Protein AF-A0A2S9XTV8-F1 (afdb_monomer)

Nearest PDB structures (foldseek):
  3m8f-assembly1_A  TM=6.087E-01  e=1.945E-02  Bacillus thuringiensis serovar israelensis
  1ub9-assembly1_A-2  TM=5.535E-01  e=1.945E-02  Pyrococcus horikoshii OT3
  4nb5-assembly1_C  TM=5.766E-01  e=9.157E-02  Mycobacterium tuberculosis H37Rv
  2f2e-assembly1_A  TM=4.489E-01  e=3.016E-01  Pseudomonas aeruginosa

pLDDT: mean 75.36, std 17.74, range [34.66, 94.38]

Radius of gyration: 29.06 Å; Cα contacts (8 Å, |Δi|>4): 163; chains: 1; bounding box: 76×64×67 Å

Structure (mmCIF, N/CA/C/O backbone):
data_AF-A0A2S9XTV8-F1
#
_entry.id   AF-A0A2S9XTV8-F1
#
loop_
_atom_site.group_PDB
_atom_site.id
_atom_site.type_symbol
_atom_site.label_atom_id
_atom_site.label_alt_id
_atom_site.label_comp_id
_atom_site.label_asym_id
_atom_site.label_entity_id
_atom_site.label_seq_id
_atom_site.pdbx_PDB_ins_code
_atom_site.Cartn_x
_atom_site.Cartn_y
_atom_site.Cartn_z
_atom_site.occupancy
_atom_site.B_iso_or_equiv
_atom_site.auth_seq_id
_atom_site.auth_comp_id
_atom_site.auth_asym_id
_atom_site.auth_atom_id
_atom_site.pdbx_PDB_model_num
ATOM 1 N N . MET A 1 1 ? -9.944 -12.089 16.846 1.00 55.59 1 MET A N 1
ATOM 2 C CA . MET A 1 1 ? -8.711 -11.488 17.398 1.00 55.59 1 MET A CA 1
ATOM 3 C C . MET A 1 1 ? -9.070 -10.091 17.877 1.00 55.59 1 MET A C 1
ATOM 5 O O . MET A 1 1 ? -9.761 -9.412 17.124 1.00 55.59 1 MET A O 1
ATOM 9 N N . PRO A 1 2 ? -8.714 -9.683 19.104 1.00 76.94 2 PRO A N 1
ATOM 10 C CA . PRO A 1 2 ? -8.901 -8.300 19.537 1.00 76.94 2 PRO A CA 1
ATOM 11 C C . PRO A 1 2 ? -8.006 -7.363 18.712 1.00 76.94 2 PRO A C 1
ATOM 13 O O . PRO A 1 2 ? -6.874 -7.719 18.388 1.00 76.94 2 PRO A O 1
ATOM 16 N N . ILE A 1 3 ? -8.524 -6.185 18.359 1.00 85.19 3 ILE A N 1
ATOM 17 C CA . ILE A 1 3 ? -7.775 -5.153 17.629 1.00 85.19 3 ILE A CA 1
ATOM 18 C C . ILE A 1 3 ? -6.737 -4.540 18.579 1.00 85.19 3 ILE A C 1
ATOM 20 O O . ILE A 1 3 ? -7.086 -4.099 19.675 1.00 85.19 3 ILE A O 1
ATOM 24 N N . ASN A 1 4 ? -5.468 -4.500 18.168 1.00 86.81 4 ASN A N 1
ATOM 25 C CA . ASN A 1 4 ? -4.376 -3.926 18.951 1.00 86.81 4 ASN A CA 1
ATOM 26 C C . ASN A 1 4 ? -4.198 -2.431 18.634 1.00 86.81 4 ASN A C 1
ATOM 28 O O . ASN A 1 4 ? -3.439 -2.043 17.744 1.00 86.81 4 ASN A O 1
ATOM 32 N N . TYR A 1 5 ? -4.912 -1.589 19.382 1.00 84.06 5 TYR A N 1
ATOM 33 C CA . TYR A 1 5 ? -4.929 -0.137 19.177 1.00 84.06 5 TYR A CA 1
ATOM 34 C C . TYR A 1 5 ? -3.588 0.554 19.465 1.00 84.06 5 TYR A C 1
ATOM 36 O O . TYR A 1 5 ? -3.262 1.526 18.786 1.00 84.06 5 TYR A O 1
ATOM 44 N N . ASP A 1 6 ? -2.776 0.043 20.397 1.00 84.88 6 ASP A N 1
ATOM 45 C CA . ASP A 1 6 ? -1.455 0.618 20.707 1.00 84.88 6 ASP A CA 1
ATOM 46 C C . ASP A 1 6 ? -0.509 0.520 19.500 1.00 84.88 6 ASP A C 1
ATOM 48 O O . ASP A 1 6 ? 0.166 1.484 19.126 1.00 84.88 6 ASP A O 1
ATOM 52 N N . MET A 1 7 ? -0.527 -0.631 18.821 1.00 85.31 7 MET A N 1
ATOM 53 C CA . MET A 1 7 ? 0.263 -0.829 17.611 1.00 85.31 7 MET A CA 1
ATOM 54 C C . MET A 1 7 ? -0.217 0.072 16.469 1.00 85.31 7 MET A C 1
ATOM 56 O O . MET A 1 7 ? 0.606 0.675 15.783 1.00 85.31 7 MET A O 1
ATOM 60 N N . LEU A 1 8 ? -1.532 0.239 16.299 1.00 85.12 8 LEU A N 1
ATOM 61 C CA . LEU A 1 8 ? -2.087 1.148 15.290 1.00 85.12 8 LEU A CA 1
ATOM 62 C C . LEU A 1 8 ? -1.711 2.604 15.542 1.00 85.12 8 LEU A C 1
ATOM 64 O O . LEU A 1 8 ? -1.335 3.307 14.605 1.00 85.12 8 LEU A O 1
ATOM 68 N N . HIS A 1 9 ? -1.764 3.046 16.797 1.00 85.00 9 HIS A N 1
ATOM 69 C CA . HIS A 1 9 ? -1.382 4.402 17.166 1.00 85.00 9 HIS A CA 1
ATOM 70 C C . HIS A 1 9 ? 0.112 4.655 16.909 1.00 85.00 9 HIS A C 1
ATOM 72 O O . HIS A 1 9 ? 0.494 5.695 16.361 1.00 85.00 9 HIS A O 1
ATOM 78 N N . LYS A 1 10 ? 0.972 3.671 17.209 1.00 87.44 10 LYS A N 1
ATOM 79 C CA . LYS A 1 10 ? 2.394 3.710 16.831 1.00 87.44 10 LYS A CA 1
ATOM 80 C C . LYS A 1 10 ? 2.564 3.828 15.320 1.00 87.44 10 LYS A C 1
ATOM 82 O O . LYS A 1 10 ? 3.280 4.718 14.872 1.00 87.44 10 LYS A O 1
ATOM 87 N N . LEU A 1 11 ? 1.886 2.995 14.530 1.00 86.06 11 LEU A N 1
ATOM 88 C CA . LEU A 1 11 ? 1.959 3.039 13.064 1.00 86.06 11 LEU A CA 1
ATOM 89 C C . LEU A 1 11 ? 1.509 4.389 12.500 1.00 86.06 11 LEU A C 1
ATOM 91 O O . LEU A 1 11 ? 2.192 4.943 11.640 1.00 86.06 11 LEU A O 1
ATOM 95 N N . TYR A 1 12 ? 0.411 4.936 13.021 1.00 87.12 12 TYR A N 1
ATOM 96 C CA . TYR A 1 12 ? -0.089 6.264 12.671 1.00 87.12 12 TYR A CA 1
ATOM 97 C C . TYR A 1 12 ? 0.930 7.368 12.984 1.00 87.12 12 TYR A C 1
ATOM 99 O O . TYR A 1 12 ? 1.160 8.252 12.164 1.00 87.12 12 TYR A O 1
ATOM 107 N N . THR A 1 13 ? 1.595 7.295 14.137 1.00 86.25 13 THR A N 1
ATOM 108 C CA . THR A 1 13 ? 2.581 8.304 14.554 1.00 86.25 13 THR A CA 1
ATOM 109 C C . THR A 1 13 ? 3.888 8.198 13.761 1.00 86.25 13 THR A C 1
ATOM 111 O O . THR A 1 13 ? 4.466 9.211 13.373 1.00 86.25 13 THR A O 1
ATOM 114 N N . LEU A 1 14 ? 4.357 6.973 13.504 1.00 87.12 14 LEU A N 1
ATOM 115 C CA . LEU A 1 14 ? 5.642 6.696 12.854 1.00 87.12 14 LEU A CA 1
ATOM 116 C C . LEU A 1 14 ? 5.601 6.842 11.330 1.00 87.12 14 LEU A C 1
ATOM 118 O O . LEU A 1 14 ? 6.633 7.147 10.729 1.00 87.12 14 LEU A O 1
ATOM 122 N N . ARG A 1 15 ? 4.457 6.583 10.682 1.00 88.56 15 ARG A N 1
ATOM 123 C CA . ARG A 1 15 ? 4.367 6.541 9.216 1.00 88.56 15 ARG A CA 1
ATOM 124 C C . ARG A 1 15 ? 3.422 7.601 8.658 1.00 88.56 15 ARG A C 1
ATOM 126 O O . ARG A 1 15 ? 2.221 7.523 8.907 1.00 88.56 15 ARG A O 1
ATOM 133 N N . PRO A 1 16 ? 3.903 8.504 7.783 1.00 84.81 16 PRO A N 1
ATOM 134 C CA . PRO A 1 16 ? 3.038 9.502 7.153 1.00 84.81 16 PRO A CA 1
ATOM 135 C C . PRO A 1 16 ? 1.944 8.853 6.291 1.00 84.81 16 PRO A C 1
ATOM 137 O O . PRO A 1 16 ? 0.791 9.265 6.351 1.00 84.81 16 PRO A O 1
ATOM 140 N N . THR A 1 17 ? 2.259 7.748 5.605 1.00 86.69 17 THR A N 1
ATOM 141 C CA . THR A 1 17 ? 1.293 6.973 4.807 1.00 86.69 17 THR A CA 1
ATOM 142 C C . THR A 1 17 ? 0.103 6.468 5.622 1.00 86.69 17 THR A C 1
ATOM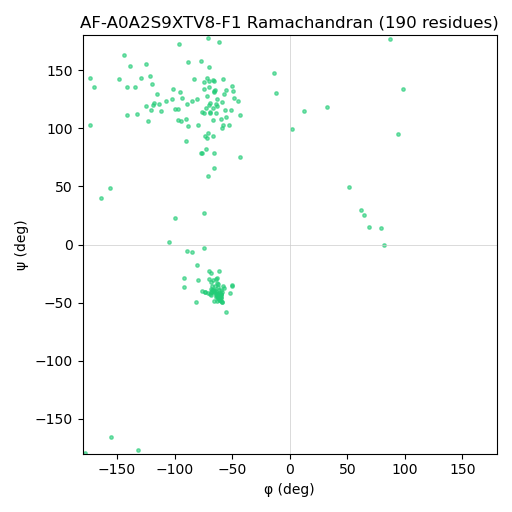 144 O O . THR A 1 17 ? -1.013 6.408 5.117 1.00 86.69 17 THR A O 1
ATOM 147 N N . ALA A 1 18 ? 0.325 6.097 6.887 1.00 86.50 18 ALA A N 1
ATOM 148 C CA . ALA A 1 18 ? -0.758 5.655 7.756 1.00 86.50 18 ALA A CA 1
ATOM 149 C C . ALA A 1 18 ? -1.702 6.821 8.075 1.00 86.50 18 ALA A C 1
ATOM 151 O O . ALA A 1 18 ? -2.916 6.643 8.063 1.00 86.50 18 ALA A O 1
ATOM 152 N N . ARG A 1 19 ? -1.163 8.028 8.296 1.00 87.62 19 ARG A N 1
ATOM 153 C CA . ARG A 1 19 ? -1.971 9.222 8.581 1.00 87.62 19 ARG A CA 1
ATOM 154 C C . ARG A 1 19 ? -2.864 9.593 7.408 1.00 87.62 19 ARG A C 1
ATOM 156 O O . ARG A 1 19 ? -4.050 9.834 7.607 1.00 87.62 19 ARG A O 1
ATOM 163 N N . GLU A 1 20 ? -2.305 9.570 6.204 1.00 87.94 20 GLU A N 1
ATOM 164 C CA . GLU A 1 20 ? -3.044 9.842 4.969 1.00 87.94 20 GLU A CA 1
ATOM 165 C C . GLU A 1 20 ? -4.142 8.798 4.727 1.00 87.94 20 GLU A C 1
ATOM 167 O O . GLU A 1 20 ? -5.283 9.171 4.461 1.00 87.94 20 GLU A O 1
ATOM 172 N N . LEU A 1 21 ? -3.845 7.503 4.924 1.00 86.38 21 LEU A N 1
ATOM 173 C CA . LEU A 1 21 ? -4.848 6.434 4.860 1.00 86.38 21 LEU A CA 1
ATOM 174 C C . LEU A 1 21 ? -6.011 6.714 5.820 1.00 86.38 21 LEU A C 1
ATOM 176 O O . LEU A 1 21 ? -7.163 6.750 5.398 1.00 86.38 21 LEU A O 1
ATOM 180 N N . PHE A 1 22 ? -5.729 6.872 7.116 1.00 87.31 22 PHE A N 1
ATOM 181 C CA . PHE A 1 22 ? -6.786 7.033 8.114 1.00 87.31 22 PHE A CA 1
ATOM 182 C C . PHE A 1 22 ? -7.569 8.336 7.910 1.00 87.31 22 PHE A C 1
ATOM 184 O O . PHE A 1 22 ? -8.790 8.332 8.057 1.00 87.31 22 PHE A O 1
ATOM 191 N N . GLY A 1 23 ? -6.905 9.418 7.490 1.00 85.56 23 GLY A N 1
ATOM 192 C CA . GLY A 1 23 ? -7.566 10.663 7.097 1.00 85.56 23 GLY A CA 1
ATOM 193 C C . GLY A 1 23 ? -8.517 10.466 5.914 1.00 85.56 23 GLY A C 1
ATOM 194 O O . GLY A 1 23 ? -9.687 10.842 5.993 1.00 85.56 23 GLY A O 1
ATOM 195 N N . SER A 1 24 ? -8.056 9.785 4.862 1.00 84.12 24 SER A N 1
ATOM 196 C CA . SER A 1 24 ? -8.873 9.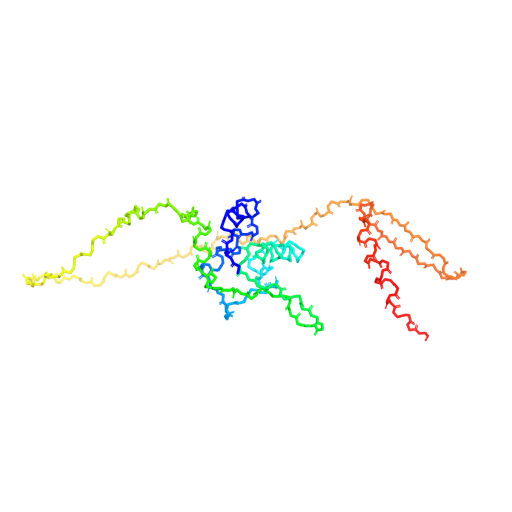444 3.692 1.00 84.12 24 SER A CA 1
ATOM 197 C C . SER A 1 24 ? -10.081 8.576 4.068 1.00 84.12 24 SER A C 1
ATOM 199 O O . SER A 1 24 ? -11.201 8.855 3.646 1.00 84.12 24 SER A O 1
ATOM 201 N N . ILE A 1 25 ? -9.902 7.585 4.945 1.00 87.19 25 ILE A N 1
ATOM 202 C CA . ILE A 1 25 ? -10.992 6.728 5.438 1.00 87.19 25 ILE A CA 1
ATOM 203 C C . ILE A 1 25 ? -12.061 7.539 6.186 1.00 87.19 25 ILE A C 1
ATOM 205 O O . ILE A 1 25 ? -13.256 7.270 6.042 1.00 87.19 25 ILE A O 1
ATOM 209 N N . ILE A 1 26 ? -11.656 8.529 6.983 1.00 85.50 26 ILE A N 1
ATOM 210 C CA . ILE A 1 26 ? -12.592 9.387 7.720 1.00 85.50 26 ILE A CA 1
ATOM 211 C C . ILE A 1 26 ? -13.357 10.302 6.758 1.00 85.50 26 ILE A C 1
ATOM 213 O O . ILE A 1 26 ? -14.569 10.458 6.907 1.00 85.50 26 ILE A O 1
ATOM 217 N N . GLN A 1 27 ? -12.663 10.875 5.773 1.00 80.56 27 GLN A N 1
ATOM 218 C CA . GLN A 1 27 ? -13.211 11.890 4.875 1.00 80.56 27 GLN A CA 1
ATOM 219 C C . GLN A 1 27 ? -14.043 11.293 3.730 1.00 80.56 27 GLN A C 1
ATOM 221 O O . GLN A 1 27 ? -15.176 11.709 3.505 1.00 80.56 27 GLN A O 1
ATOM 226 N N . VAL A 1 28 ? -13.501 10.297 3.028 1.00 81.50 28 VAL A N 1
ATOM 227 C CA . VAL A 1 28 ? -14.115 9.656 1.854 1.00 81.50 28 VAL A CA 1
ATOM 228 C C . VAL A 1 28 ? -14.937 8.437 2.274 1.00 81.50 28 VAL A C 1
ATOM 230 O O . VAL A 1 28 ? -16.042 8.216 1.786 1.00 81.50 28 VAL A O 1
ATOM 233 N N . GLY A 1 29 ? -14.475 7.689 3.277 1.00 73.06 29 GLY A N 1
ATOM 234 C CA . GLY A 1 29 ? -15.026 6.372 3.598 1.00 73.06 29 GLY A CA 1
ATOM 235 C C . GLY A 1 29 ? -14.361 5.258 2.799 1.00 73.06 29 GLY A C 1
ATOM 236 O O . GLY A 1 29 ? -13.476 5.488 1.981 1.00 73.06 29 GLY A O 1
ATOM 237 N N . VAL A 1 30 ? -14.770 4.024 3.080 1.00 78.69 30 VAL A N 1
ATOM 238 C CA . VAL A 1 30 ? -14.251 2.837 2.399 1.00 78.69 30 VAL A CA 1
ATOM 239 C C . VAL A 1 30 ? -15.410 2.123 1.737 1.00 78.69 30 VAL A C 1
ATOM 241 O O . VAL A 1 30 ? -16.294 1.605 2.422 1.00 78.69 30 VAL A O 1
ATOM 244 N N . ASP A 1 31 ? -15.387 2.060 0.411 1.00 68.38 31 ASP A N 1
ATOM 245 C CA . ASP A 1 31 ? -16.397 1.325 -0.334 1.00 68.38 31 ASP A CA 1
ATOM 246 C C . ASP A 1 31 ? -16.327 -0.162 0.016 1.00 68.38 31 ASP A C 1
ATOM 248 O O . ASP A 1 31 ? -15.322 -0.840 -0.212 1.00 68.38 31 ASP A O 1
ATOM 252 N N . GLN A 1 32 ? -17.429 -0.681 0.563 1.00 75.31 32 GLN A N 1
ATOM 253 C CA . GLN A 1 32 ? -17.620 -2.104 0.869 1.00 75.31 32 GLN A CA 1
ATOM 254 C C . GLN A 1 32 ? -16.672 -2.670 1.940 1.00 75.31 32 GLN A C 1
ATOM 256 O O . GLN A 1 32 ? -16.388 -3.869 1.929 1.00 75.31 32 GLN A O 1
ATOM 261 N N . GLY A 1 33 ? -16.150 -1.832 2.845 1.00 82.81 33 GLY A N 1
ATOM 262 C CA . GLY A 1 33 ? -15.317 -2.307 3.958 1.00 82.81 33 GLY A CA 1
ATOM 263 C C . GLY A 1 33 ? -14.032 -3.005 3.498 1.00 82.81 33 GLY A C 1
ATOM 264 O O . GLY A 1 33 ? -13.536 -3.917 4.161 1.00 82.81 33 GLY A O 1
ATOM 265 N N . ARG A 1 34 ? -13.490 -2.606 2.340 1.00 88.94 34 ARG A N 1
ATOM 266 C CA . ARG A 1 34 ? -12.231 -3.124 1.798 1.00 88.94 34 ARG A CA 1
ATOM 267 C C . ARG A 1 34 ? -11.341 -1.997 1.298 1.00 88.94 34 ARG A C 1
ATOM 269 O O . ARG A 1 34 ? -11.796 -1.130 0.564 1.00 88.94 34 ARG A O 1
ATOM 276 N N . THR A 1 35 ? -10.058 -2.054 1.625 1.00 89.44 35 THR A N 1
ATOM 277 C CA . THR A 1 35 ? -9.072 -1.092 1.119 1.00 89.44 35 THR A CA 1
ATOM 278 C C . THR A 1 35 ? -8.097 -1.807 0.205 1.00 89.44 35 THR A C 1
ATOM 280 O O . THR A 1 35 ? -7.439 -2.767 0.610 1.00 89.44 35 THR A O 1
ATOM 283 N N . THR A 1 36 ? -8.014 -1.367 -1.045 1.00 90.38 36 THR A N 1
ATOM 284 C CA . THR A 1 36 ? -7.059 -1.920 -2.012 1.00 90.38 36 THR A CA 1
ATOM 285 C C . THR A 1 36 ? -5.718 -1.197 -1.949 1.00 90.38 36 THR A C 1
ATOM 287 O O . THR A 1 36 ? -5.626 -0.049 -1.518 1.00 90.38 36 THR A O 1
ATOM 290 N N . VAL A 1 37 ? -4.662 -1.876 -2.399 1.00 89.12 37 VAL A N 1
ATOM 291 C CA . VAL A 1 37 ? -3.333 -1.263 -2.534 1.00 89.12 37 VAL A CA 1
ATOM 292 C C . VAL A 1 37 ? -3.371 -0.073 -3.492 1.00 89.12 37 VAL A C 1
ATOM 294 O O . VAL A 1 37 ? -2.727 0.929 -3.217 1.00 89.12 37 VAL A O 1
ATOM 297 N N . ASP A 1 38 ? -4.124 -0.172 -4.586 1.00 87.19 38 ASP A N 1
ATOM 298 C CA . ASP A 1 38 ? -4.167 0.882 -5.599 1.00 87.19 38 ASP A CA 1
ATOM 299 C C . ASP A 1 38 ? -4.916 2.122 -5.073 1.00 87.19 38 ASP A C 1
ATOM 301 O O . ASP A 1 38 ? -4.381 3.219 -5.174 1.00 87.19 38 ASP A O 1
ATOM 305 N N . GLN A 1 39 ? -6.036 1.952 -4.353 1.00 85.94 39 GLN A N 1
ATOM 306 C CA . GLN A 1 39 ? -6.704 3.059 -3.641 1.00 85.94 39 GLN A CA 1
ATOM 307 C C . GLN A 1 39 ? -5.775 3.766 -2.650 1.00 85.94 39 GLN A C 1
ATOM 309 O O . GLN A 1 39 ? -5.837 4.979 -2.500 1.00 85.94 39 GLN A O 1
ATOM 314 N N . LEU A 1 40 ? -4.909 3.018 -1.961 1.00 85.88 40 LEU A N 1
ATOM 315 C CA . LEU A 1 40 ? -3.944 3.610 -1.042 1.00 85.88 40 LEU A CA 1
ATOM 316 C C . LEU A 1 40 ? -2.871 4.415 -1.788 1.00 85.88 40 LEU A C 1
ATOM 318 O O . LEU A 1 40 ? -2.483 5.473 -1.313 1.00 85.88 40 LEU A O 1
ATOM 322 N N . ILE A 1 41 ? -2.405 3.946 -2.946 1.00 88.62 41 ILE A N 1
ATOM 323 C CA . ILE A 1 41 ? -1.442 4.678 -3.790 1.00 88.62 41 ILE A CA 1
ATOM 324 C C . ILE A 1 41 ? -2.088 5.916 -4.435 1.00 88.62 41 ILE A C 1
ATOM 326 O O . ILE A 1 41 ? -1.407 6.896 -4.697 1.00 88.62 41 ILE A O 1
ATOM 330 N N . GLU A 1 42 ? -3.392 5.887 -4.705 1.00 85.69 42 GLU A N 1
ATOM 331 C CA . GLU A 1 42 ? -4.122 7.054 -5.214 1.00 85.69 42 GLU A CA 1
ATOM 332 C C . GLU A 1 42 ? -4.403 8.080 -4.109 1.00 85.69 42 GLU A C 1
ATOM 334 O O . GLU A 1 42 ? -4.274 9.281 -4.331 1.00 85.69 42 GLU A O 1
ATOM 339 N N . ALA A 1 43 ? -4.763 7.617 -2.909 1.00 81.06 43 ALA A N 1
ATOM 340 C CA . ALA A 1 43 ? -5.086 8.478 -1.773 1.00 81.06 43 ALA A CA 1
ATOM 341 C C . ALA A 1 43 ? -3.852 9.008 -1.023 1.00 81.06 43 ALA A C 1
ATOM 343 O O . ALA A 1 43 ? -3.974 9.951 -0.244 1.00 81.06 43 ALA A O 1
ATOM 344 N N . SER A 1 44 ? -2.683 8.393 -1.214 1.00 81.69 44 SER A N 1
ATOM 345 C CA . SER A 1 44 ? -1.433 8.764 -0.545 1.00 81.69 44 SER A CA 1
ATOM 346 C C . SER A 1 44 ? -0.265 8.714 -1.517 1.00 81.69 44 SER A C 1
ATOM 348 O O . SER A 1 44 ? -0.251 7.898 -2.430 1.00 81.69 44 SER A O 1
ATOM 350 N N . SER A 1 45 ? 0.792 9.488 -1.277 1.00 82.88 45 SER A N 1
ATOM 351 C CA . SER A 1 45 ? 2.006 9.449 -2.124 1.00 82.88 45 SER A CA 1
ATOM 352 C C . SER A 1 45 ? 2.881 8.201 -1.883 1.00 82.88 45 SER A C 1
ATOM 354 O O . SER A 1 45 ? 4.106 8.231 -2.029 1.00 82.88 45 SER A O 1
ATOM 356 N N . ALA A 1 46 ? 2.282 7.093 -1.445 1.00 84.06 46 ALA A N 1
ATOM 357 C CA . ALA A 1 46 ? 2.991 5.893 -1.045 1.00 84.06 46 ALA A CA 1
ATOM 358 C C . ALA A 1 46 ? 3.349 4.999 -2.227 1.00 84.06 46 ALA A C 1
ATOM 360 O O . ALA A 1 46 ? 2.570 4.749 -3.143 1.00 84.06 46 ALA A O 1
ATOM 361 N N . THR A 1 47 ? 4.532 4.401 -2.150 1.00 89.38 47 THR A N 1
ATOM 362 C CA . THR A 1 47 ? 4.919 3.344 -3.082 1.00 89.38 47 THR A CA 1
ATOM 363 C C . THR A 1 47 ? 4.117 2.069 -2.819 1.00 89.38 47 THR A C 1
ATOM 365 O O . THR A 1 47 ? 3.771 1.746 -1.680 1.00 89.38 47 THR A O 1
ATOM 368 N N . ARG A 1 48 ? 3.927 1.243 -3.857 1.00 86.19 48 ARG A N 1
ATOM 369 C CA . ARG A 1 48 ? 3.268 -0.074 -3.743 1.00 86.19 48 ARG A CA 1
ATOM 370 C C . ARG A 1 48 ? 3.841 -0.938 -2.616 1.00 86.19 48 ARG A C 1
ATOM 372 O O . ARG A 1 48 ? 3.105 -1.657 -1.949 1.00 86.19 48 ARG A O 1
ATOM 379 N N . ARG A 1 49 ? 5.157 -0.862 -2.383 1.00 88.69 49 ARG A N 1
ATOM 380 C CA . ARG A 1 49 ? 5.823 -1.582 -1.289 1.00 88.69 49 ARG A CA 1
ATOM 381 C C . ARG A 1 49 ? 5.367 -1.072 0.076 1.00 88.69 49 ARG A C 1
ATOM 383 O O . ARG A 1 49 ? 5.006 -1.892 0.907 1.00 88.69 49 ARG A O 1
ATOM 390 N N . GLN A 1 50 ? 5.366 0.244 0.287 1.00 89.31 50 GLN A N 1
ATOM 391 C CA . GLN A 1 50 ? 4.911 0.862 1.537 1.00 89.31 50 GLN A CA 1
ATOM 392 C C . GLN A 1 50 ? 3.437 0.557 1.803 1.00 89.31 50 GLN A C 1
ATOM 394 O O . GLN A 1 50 ? 3.097 0.188 2.921 1.00 89.31 50 GLN A O 1
ATOM 399 N N . ALA A 1 51 ? 2.598 0.620 0.766 1.00 89.50 51 ALA A N 1
ATOM 400 C CA . ALA A 1 51 ? 1.193 0.249 0.850 1.00 89.50 51 ALA A CA 1
ATOM 401 C C . ALA A 1 51 ? 1.014 -1.210 1.304 1.00 89.50 51 ALA A C 1
ATOM 403 O O . ALA A 1 51 ? 0.300 -1.478 2.264 1.00 89.50 51 ALA A O 1
ATOM 404 N N . ILE A 1 52 ? 1.716 -2.161 0.679 1.00 90.75 52 ILE A N 1
ATOM 405 C CA . ILE A 1 52 ? 1.654 -3.577 1.077 1.00 90.75 52 ILE A CA 1
ATOM 406 C C . ILE A 1 52 ? 2.159 -3.780 2.510 1.00 90.75 52 ILE A C 1
ATOM 408 O O . ILE A 1 52 ? 1.543 -4.532 3.260 1.00 90.75 52 ILE A O 1
ATOM 412 N N . THR A 1 53 ? 3.266 -3.136 2.893 1.00 91.81 53 THR A N 1
ATOM 413 C CA . THR A 1 53 ? 3.792 -3.229 4.260 1.00 91.81 53 THR A CA 1
ATOM 414 C C . THR A 1 53 ? 2.777 -2.701 5.271 1.00 91.81 53 THR A C 1
ATOM 416 O O . THR A 1 53 ? 2.510 -3.379 6.255 1.00 91.81 53 THR A O 1
ATOM 419 N N . LEU A 1 54 ? 2.155 -1.549 5.001 1.00 89.81 54 LEU A N 1
ATOM 420 C CA . LEU A 1 54 ? 1.131 -0.976 5.872 1.00 89.81 54 LEU A CA 1
ATOM 421 C C . LEU A 1 54 ? -0.079 -1.910 6.012 1.00 89.81 54 LEU A C 1
ATOM 423 O O . LEU A 1 54 ? -0.510 -2.179 7.125 1.00 89.81 54 LEU A O 1
ATOM 427 N N . LEU A 1 55 ? -0.605 -2.451 4.907 1.00 90.50 55 LEU A N 1
ATOM 428 C CA . LEU A 1 55 ? -1.765 -3.350 4.964 1.00 90.50 55 LEU A CA 1
ATOM 429 C C . LEU A 1 55 ? -1.473 -4.649 5.734 1.00 90.50 55 LEU A C 1
ATOM 431 O O . LEU A 1 55 ? -2.359 -5.158 6.412 1.00 90.50 55 LEU A O 1
ATOM 435 N N . ARG A 1 56 ? -0.240 -5.167 5.665 1.00 90.94 56 ARG A N 1
ATOM 436 C CA . ARG A 1 56 ? 0.189 -6.319 6.478 1.00 90.94 56 ARG A CA 1
ATOM 437 C C . ARG A 1 56 ? 0.258 -5.988 7.964 1.00 90.94 56 ARG A C 1
ATOM 439 O O . ARG A 1 56 ? -0.165 -6.790 8.782 1.00 90.94 56 ARG A O 1
ATOM 446 N N . GLU A 1 57 ? 0.757 -4.811 8.312 1.00 91.00 57 GLU A N 1
ATOM 447 C CA . GLU A 1 57 ? 0.818 -4.373 9.709 1.00 91.00 57 GLU A CA 1
ATOM 448 C C . GLU A 1 57 ? -0.579 -4.101 10.286 1.00 91.00 57 GLU A C 1
ATOM 450 O O . GLU A 1 57 ? -0.824 -4.365 11.460 1.00 91.00 57 GLU A O 1
ATOM 455 N N . LEU A 1 58 ? -1.526 -3.636 9.462 1.00 89.44 58 LEU A N 1
ATOM 456 C CA . LEU A 1 58 ? -2.937 -3.519 9.851 1.00 89.44 58 LEU A CA 1
ATOM 457 C C . LEU A 1 58 ? -3.579 -4.890 10.115 1.00 89.44 58 LEU A C 1
ATOM 459 O O . LEU A 1 58 ? -4.358 -5.029 11.058 1.00 89.44 58 LEU A O 1
ATOM 463 N N . GLU A 1 59 ? -3.251 -5.901 9.307 1.00 92.12 59 GLU A N 1
ATOM 464 C CA . GLU A 1 59 ? -3.651 -7.294 9.553 1.00 92.12 59 GLU A CA 1
ATOM 465 C C . GLU A 1 59 ? -3.047 -7.825 10.861 1.00 92.12 59 GLU A C 1
ATOM 467 O O . GLU A 1 59 ? -3.767 -8.391 11.682 1.00 92.12 59 GLU A O 1
ATOM 472 N N . GLU A 1 60 ? -1.758 -7.579 11.106 1.00 89.69 60 GLU A N 1
ATOM 473 C CA . GLU A 1 60 ? -1.075 -7.970 12.347 1.00 89.69 60 GLU A CA 1
ATOM 474 C C . GLU A 1 60 ? -1.680 -7.278 13.580 1.00 89.69 60 GLU A C 1
ATOM 476 O O . GLU A 1 60 ? -1.796 -7.875 14.651 1.00 89.69 60 GLU A O 1
ATOM 481 N N . ALA A 1 61 ? -2.152 -6.040 13.416 1.00 88.38 61 ALA A N 1
ATOM 482 C CA . ALA A 1 61 ? -2.901 -5.308 14.433 1.00 88.38 61 ALA A CA 1
ATOM 483 C C . ALA A 1 61 ? -4.351 -5.792 14.607 1.00 88.38 61 ALA A C 1
ATOM 485 O O . ALA A 1 61 ? -5.065 -5.285 15.472 1.00 88.38 61 ALA A O 1
ATOM 486 N N . GLY A 1 62 ? -4.809 -6.751 13.802 1.00 88.56 62 GLY A N 1
ATOM 487 C CA . GLY A 1 62 ? -6.148 -7.326 13.885 1.00 88.56 62 GLY A CA 1
ATOM 488 C C . GLY A 1 62 ? -7.251 -6.476 13.249 1.00 88.56 62 GLY A C 1
ATOM 489 O O . GLY A 1 62 ? -8.423 -6.755 13.485 1.00 88.56 62 GLY A O 1
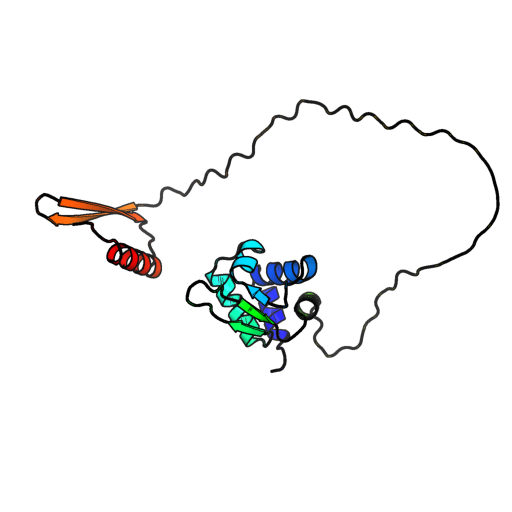ATOM 490 N N . CYS A 1 63 ? -6.920 -5.462 12.441 1.00 87.56 63 CYS A N 1
ATOM 491 C CA . CYS A 1 63 ? -7.919 -4.616 11.767 1.00 87.56 63 CYS A CA 1
ATOM 492 C C . CYS A 1 63 ? -8.679 -5.338 10.653 1.00 87.56 63 CYS A C 1
ATOM 494 O O . CYS A 1 63 ? -9.764 -4.908 10.252 1.00 87.56 63 CYS A O 1
ATOM 496 N N . GLY A 1 64 ? -8.094 -6.400 10.107 1.00 90.19 64 GLY A N 1
ATOM 497 C CA . GLY A 1 64 ? -8.594 -7.029 8.901 1.00 90.19 64 GLY A CA 1
ATOM 498 C C . GLY A 1 64 ? -7.804 -8.256 8.481 1.00 90.19 64 GLY A C 1
ATOM 499 O O . GLY A 1 64 ? -6.823 -8.631 9.114 1.00 90.19 64 GLY A O 1
ATOM 500 N N . GLU A 1 65 ? -8.236 -8.848 7.375 1.00 91.19 65 GLU A N 1
ATOM 501 C CA . GLU A 1 65 ? -7.537 -9.928 6.680 1.00 91.19 65 GLU A CA 1
ATOM 502 C C . GLU A 1 65 ? -6.947 -9.379 5.377 1.00 91.19 65 GLU A C 1
ATOM 504 O O . GLU A 1 65 ? -7.672 -8.835 4.529 1.00 91.19 65 GLU A O 1
ATOM 509 N N . PHE A 1 66 ? -5.632 -9.509 5.192 1.00 92.62 66 PHE A N 1
ATOM 510 C CA . PHE A 1 66 ? -4.965 -9.018 3.994 1.00 92.62 66 PHE A CA 1
ATOM 511 C C . PHE A 1 66 ? -4.921 -10.099 2.911 1.00 92.62 66 PHE A C 1
ATOM 513 O O . PHE A 1 66 ? -4.154 -11.061 2.951 1.00 92.62 66 PHE A O 1
ATOM 520 N N . LYS A 1 67 ? -5.722 -9.909 1.860 1.00 91.44 67 LYS A N 1
ATOM 521 C CA . LYS A 1 67 ? -5.793 -10.818 0.712 1.00 91.44 67 LYS A CA 1
ATOM 522 C C . LYS A 1 67 ? -4.876 -10.338 -0.400 1.00 91.44 67 LYS A C 1
ATOM 524 O O . LYS A 1 67 ? -5.180 -9.387 -1.124 1.00 91.44 67 LYS A O 1
ATOM 529 N N . VAL A 1 68 ? -3.759 -11.044 -0.564 1.00 89.94 68 VAL A N 1
ATOM 530 C CA . VAL A 1 68 ? -2.835 -10.836 -1.685 1.00 89.94 68 VAL A CA 1
ATOM 531 C C . VAL A 1 68 ? -3.490 -11.326 -2.972 1.00 89.94 68 VAL A C 1
ATOM 533 O O . VAL A 1 68 ? -3.828 -12.503 -3.112 1.00 89.94 68 VAL A O 1
ATOM 536 N N . GLY A 1 69 ? -3.655 -10.418 -3.927 1.00 85.56 69 GLY A N 1
ATOM 537 C CA . GLY A 1 69 ? -4.231 -10.740 -5.220 1.00 85.56 69 GLY A CA 1
ATOM 538 C C . GLY A 1 69 ? -3.291 -11.574 -6.097 1.00 85.56 69 GLY A C 1
ATOM 539 O O . GLY A 1 69 ? -2.076 -11.375 -6.103 1.00 85.56 69 GLY A O 1
ATOM 540 N N . ARG A 1 70 ? -3.854 -12.518 -6.859 1.00 81.94 70 ARG A N 1
ATOM 541 C CA . ARG A 1 70 ? -3.177 -13.263 -7.939 1.00 81.94 70 ARG A CA 1
ATOM 542 C C . ARG A 1 70 ? -3.991 -13.108 -9.230 1.00 81.94 70 ARG A C 1
ATOM 544 O O . ARG A 1 70 ? -5.192 -12.872 -9.151 1.00 81.94 70 ARG A O 1
ATOM 551 N N . LYS A 1 71 ? -3.359 -13.251 -10.405 1.00 74.88 71 LYS A N 1
ATOM 552 C CA . LYS A 1 71 ? -4.015 -13.207 -11.736 1.00 74.88 71 LYS A CA 1
ATOM 553 C C . LYS A 1 71 ? -4.909 -11.971 -11.972 1.00 74.88 71 LYS A C 1
ATOM 555 O O . LYS A 1 71 ? -6.058 -12.099 -12.370 1.00 74.88 71 LYS A O 1
ATOM 560 N N . GLY A 1 72 ? -4.390 -10.773 -11.704 1.00 73.06 72 GLY A N 1
ATOM 561 C CA . GLY A 1 72 ? -5.111 -9.520 -11.975 1.00 73.06 72 GLY A CA 1
ATOM 562 C C . GLY A 1 72 ? -6.135 -9.111 -10.913 1.00 73.06 72 GLY A C 1
ATOM 563 O O . GLY A 1 72 ? -6.727 -8.044 -11.025 1.00 73.06 72 GLY A O 1
ATOM 564 N N . HIS A 1 73 ? -6.324 -9.893 -9.846 1.00 78.62 73 HIS A N 1
ATOM 565 C CA . HIS A 1 73 ? -7.072 -9.404 -8.691 1.00 78.62 73 HIS A CA 1
ATOM 566 C C . HIS A 1 73 ? -6.218 -8.412 -7.887 1.00 78.62 73 HIS A C 1
ATOM 568 O O . HIS A 1 73 ? -5.058 -8.725 -7.605 1.00 78.62 73 HIS A O 1
ATOM 574 N N . PRO A 1 74 ? -6.760 -7.250 -7.484 1.00 84.38 74 PRO A N 1
ATOM 575 C CA . PRO A 1 74 ? -6.022 -6.300 -6.666 1.00 84.38 74 PRO A CA 1
ATOM 576 C C . PRO A 1 74 ? -5.825 -6.858 -5.256 1.00 84.38 74 PRO A C 1
ATOM 578 O O . PRO A 1 74 ? -6.726 -7.487 -4.683 1.00 84.38 74 PRO A O 1
ATOM 581 N N . SER A 1 75 ? -4.641 -6.609 -4.699 1.00 91.00 75 SER A N 1
ATOM 582 C CA . SER A 1 75 ? -4.354 -6.867 -3.289 1.00 91.00 75 SER A CA 1
ATOM 583 C C . SER A 1 75 ? -5.200 -5.943 -2.425 1.00 91.00 75 SER A C 1
ATOM 585 O O . SER A 1 75 ? -5.265 -4.739 -2.682 1.00 91.00 75 SER A O 1
ATOM 587 N N . ARG A 1 76 ? -5.861 -6.510 -1.417 1.00 90.88 76 ARG A N 1
ATOM 588 C CA . ARG A 1 76 ? -6.881 -5.807 -0.637 1.00 90.88 76 ARG A CA 1
ATOM 589 C C . ARG A 1 76 ? -6.921 -6.274 0.805 1.00 90.88 76 ARG A C 1
ATOM 591 O O . ARG A 1 76 ? -6.790 -7.463 1.071 1.00 90.88 76 ARG A O 1
ATOM 598 N N . LEU A 1 77 ? -7.144 -5.336 1.710 1.00 92.38 77 LEU A N 1
ATOM 599 C CA . LEU A 1 77 ? -7.448 -5.585 3.109 1.00 92.38 77 LEU A CA 1
ATOM 600 C C . LEU A 1 77 ? -8.967 -5.614 3.276 1.00 92.38 77 LEU A C 1
ATOM 602 O O . LEU A 1 77 ? -9.643 -4.676 2.858 1.00 92.38 77 LEU A O 1
ATOM 606 N N . VAL A 1 78 ? -9.496 -6.692 3.849 1.00 92.69 78 VAL A N 1
ATOM 607 C CA . VAL A 1 78 ? -10.906 -6.802 4.244 1.00 92.69 78 VAL A CA 1
ATOM 608 C C . VAL A 1 78 ? -10.993 -6.461 5.723 1.00 92.69 78 VAL A C 1
ATOM 610 O O . VAL A 1 78 ? -10.391 -7.160 6.535 1.00 92.69 78 VAL A O 1
ATOM 613 N N . TRP A 1 79 ? -11.702 -5.391 6.070 1.00 91.25 79 TRP A N 1
ATOM 614 C CA . TRP A 1 79 ? -11.801 -4.930 7.453 1.00 91.25 79 TRP A CA 1
ATOM 615 C C . TRP A 1 79 ? -12.731 -5.843 8.267 1.00 91.25 79 TRP A C 1
ATOM 617 O O . TRP A 1 79 ? -13.757 -6.300 7.768 1.00 91.25 79 TRP A O 1
ATOM 627 N N . VAL A 1 80 ? -12.362 -6.128 9.519 1.00 88.50 80 VAL A N 1
ATOM 628 C CA . VAL A 1 80 ? -13.145 -6.978 10.446 1.00 88.50 80 VAL A CA 1
ATOM 629 C C . VAL A 1 80 ? -14.236 -6.177 11.188 1.00 88.50 80 VAL A C 1
ATOM 631 O O . VAL A 1 80 ? -15.088 -6.756 11.854 1.00 88.50 80 VAL A O 1
ATOM 634 N N . GLY A 1 81 ? -14.263 -4.852 11.026 1.00 84.19 81 GLY A N 1
ATOM 635 C CA . GLY A 1 81 ? -15.282 -3.950 11.571 1.00 84.19 81 GLY A CA 1
ATOM 636 C C . GLY A 1 81 ? -15.379 -2.664 10.754 1.00 84.19 81 GLY A C 1
ATOM 637 O O . GLY A 1 81 ? -14.831 -2.595 9.652 1.00 84.19 81 GLY A O 1
ATOM 638 N N . ASP A 1 82 ? -16.049 -1.643 11.292 1.00 85.31 82 ASP A N 1
ATOM 639 C CA . ASP A 1 82 ? -16.210 -0.370 10.592 1.00 85.31 82 ASP A CA 1
ATOM 640 C C . ASP A 1 82 ? -14.871 0.383 10.481 1.00 85.31 82 ASP A C 1
ATOM 642 O O . ASP A 1 82 ? -14.328 0.852 11.490 1.00 85.31 82 ASP A O 1
ATOM 646 N N . PRO A 1 83 ? -14.321 0.562 9.264 1.00 84.88 83 PRO A N 1
ATOM 647 C CA . PRO A 1 83 ? -13.014 1.189 9.081 1.00 84.88 83 PRO A CA 1
ATOM 648 C C . PRO A 1 83 ? -13.000 2.644 9.558 1.00 84.88 83 PRO A C 1
ATOM 650 O O . PRO A 1 83 ? -11.974 3.128 10.032 1.00 84.88 83 PRO A O 1
ATOM 653 N N . ARG A 1 84 ? -14.147 3.335 9.497 1.00 86.00 84 ARG A N 1
ATOM 654 C CA . ARG A 1 84 ? -14.300 4.697 10.026 1.00 86.00 84 ARG A CA 1
ATOM 655 C C . ARG A 1 84 ? -14.163 4.755 11.543 1.00 86.00 84 ARG A C 1
ATOM 657 O O . ARG A 1 84 ? -13.536 5.685 12.042 1.00 86.00 84 ARG A O 1
ATOM 664 N N . GLU A 1 85 ? -14.717 3.789 12.273 1.00 84.38 85 GLU A N 1
ATOM 665 C CA . GLU A 1 85 ? -14.576 3.752 13.731 1.00 84.38 85 GLU A CA 1
ATOM 666 C C . GLU A 1 85 ? -13.137 3.456 14.141 1.00 84.38 85 GLU A C 1
ATOM 668 O O . GLU A 1 85 ? -12.596 4.131 15.015 1.00 84.38 85 GLU A O 1
ATOM 673 N N . ILE A 1 86 ? -12.492 2.500 13.464 1.00 85.81 86 ILE A N 1
ATOM 674 C CA . ILE A 1 86 ? -11.083 2.171 13.706 1.00 85.81 86 ILE A CA 1
ATOM 675 C C . ILE A 1 86 ? -10.211 3.403 13.441 1.00 85.81 86 ILE A C 1
ATOM 677 O O . ILE A 1 86 ? -9.414 3.781 14.296 1.00 85.81 86 ILE A O 1
ATOM 681 N N . ALA A 1 87 ? -10.404 4.073 12.301 1.00 86.75 87 ALA A N 1
ATOM 682 C CA . ALA A 1 87 ? -9.664 5.282 11.954 1.00 86.75 87 ALA A CA 1
ATOM 683 C C . ALA A 1 87 ? -9.868 6.402 12.983 1.00 86.75 87 ALA A C 1
ATOM 685 O O . ALA A 1 87 ? -8.892 6.989 13.443 1.00 86.75 87 ALA A O 1
ATOM 686 N N . ARG A 1 88 ? -11.116 6.664 13.397 1.00 83.88 88 ARG A N 1
ATOM 687 C CA . ARG A 1 88 ? -11.417 7.668 14.429 1.00 83.88 88 ARG A CA 1
ATOM 688 C C . ARG A 1 88 ? -10.729 7.353 15.749 1.00 83.88 88 ARG A C 1
ATOM 690 O O . ARG A 1 88 ? -10.114 8.245 16.315 1.00 83.88 88 ARG A O 1
ATOM 697 N N . ARG A 1 89 ? -10.764 6.100 16.210 1.00 82.62 89 ARG A N 1
ATOM 698 C CA . ARG A 1 89 ? -10.094 5.695 17.458 1.00 82.62 89 ARG A CA 1
ATOM 699 C C . ARG A 1 89 ? -8.584 5.891 17.396 1.00 82.62 89 ARG A C 1
ATOM 701 O O . ARG A 1 89 ? -7.993 6.388 18.348 1.00 82.62 89 ARG A O 1
ATOM 708 N N . VAL A 1 90 ? -7.968 5.538 16.270 1.00 85.06 90 VAL A N 1
ATOM 709 C CA . VAL A 1 90 ? -6.522 5.706 16.071 1.00 85.06 90 VAL A CA 1
ATOM 710 C C . VAL A 1 90 ? -6.134 7.186 16.026 1.00 85.06 90 VAL A C 1
ATOM 712 O O . VAL A 1 90 ? -5.113 7.552 16.599 1.00 85.06 90 VAL A O 1
ATOM 715 N N . VAL A 1 91 ? -6.947 8.037 15.390 1.00 82.94 91 VAL A N 1
ATOM 716 C CA . VAL A 1 91 ? -6.697 9.486 15.302 1.00 82.94 91 VAL A CA 1
ATOM 717 C C . VAL A 1 91 ? -6.969 10.203 16.630 1.00 82.94 91 VAL A C 1
ATOM 719 O O . VAL A 1 91 ? -6.182 11.069 17.002 1.00 82.94 91 VAL A O 1
ATOM 722 N N . SER A 1 92 ? -8.036 9.839 17.351 1.00 75.56 92 SER A N 1
ATOM 723 C CA . SER A 1 92 ? -8.342 10.381 18.685 1.00 75.56 92 SER A CA 1
ATOM 724 C C . SER A 1 92 ? -7.341 9.931 19.751 1.00 75.56 92 SER A C 1
ATOM 726 O O . SER A 1 92 ? -7.195 10.606 20.764 1.00 75.56 92 SER A O 1
ATOM 728 N N . GLY A 1 93 ? -6.665 8.791 19.563 1.00 65.00 93 GLY A N 1
ATOM 729 C CA . GLY A 1 93 ? -5.777 8.221 20.580 1.00 65.00 93 GLY A CA 1
ATOM 730 C C . GLY A 1 93 ? -6.514 7.686 21.818 1.00 65.00 93 GLY A C 1
ATOM 731 O O . GLY A 1 93 ? -5.880 7.431 22.841 1.00 65.00 93 GLY A O 1
ATOM 732 N N . GLU A 1 94 ? -7.836 7.499 21.745 1.00 51.97 94 GLU A N 1
ATOM 733 C CA . GLU A 1 94 ? -8.653 6.963 22.840 1.00 51.97 94 GLU A CA 1
ATOM 734 C C . GLU A 1 94 ? -8.410 5.454 23.002 1.00 51.97 94 GLU A C 1
ATOM 736 O O . GLU A 1 94 ? -9.021 4.608 22.344 1.00 51.97 94 GLU A O 1
ATOM 741 N N . LEU A 1 95 ? -7.478 5.117 23.893 1.00 50.09 95 LEU A N 1
ATOM 742 C CA . LEU A 1 95 ? -7.354 3.788 24.487 1.00 50.09 95 LEU A CA 1
ATOM 743 C C . LEU A 1 95 ? -8.584 3.509 25.374 1.00 50.09 95 LEU A C 1
ATOM 745 O O . LEU A 1 95 ? -9.037 4.413 26.079 1.00 50.09 95 LEU A O 1
ATOM 749 N N . PRO A 1 96 ? -9.120 2.275 25.394 1.00 46.41 96 PRO A N 1
ATOM 750 C CA . PRO A 1 96 ? -10.252 1.932 26.242 1.00 46.41 96 PRO A CA 1
ATOM 751 C C . PRO A 1 96 ? -9.780 1.752 27.689 1.00 46.41 96 PRO A C 1
ATOM 753 O O . PRO A 1 96 ? -9.595 0.621 28.119 1.00 46.41 96 PRO A O 1
ATOM 756 N N . ASP A 1 97 ? -9.556 2.852 28.413 1.00 45.81 97 ASP A N 1
ATOM 757 C CA . ASP A 1 97 ? -9.636 2.862 29.883 1.00 45.81 97 ASP A CA 1
ATOM 758 C C . ASP A 1 97 ? -9.726 4.268 30.508 1.00 45.81 97 ASP A C 1
ATOM 760 O O . ASP A 1 97 ? -9.112 4.517 31.540 1.00 45.81 97 ASP A O 1
ATOM 764 N N . GLN A 1 98 ? -10.481 5.208 29.921 1.00 42.34 98 GLN A N 1
ATOM 765 C CA . GLN A 1 98 ? -11.066 6.297 30.720 1.00 42.34 98 GLN A CA 1
ATOM 766 C C . GLN A 1 98 ? -12.482 6.653 30.247 1.00 42.34 98 GLN A C 1
ATOM 768 O O . GLN A 1 98 ? -12.725 6.742 29.041 1.00 42.34 98 GLN A O 1
ATOM 773 N N . PRO A 1 99 ? -13.432 6.836 31.183 1.00 44.88 99 PRO A N 1
ATOM 774 C CA . PRO A 1 99 ? -14.775 7.282 30.867 1.00 44.88 99 PRO A CA 1
ATOM 775 C C . PRO A 1 99 ? -14.727 8.715 30.333 1.00 44.88 99 PRO A C 1
ATOM 777 O O . PRO A 1 99 ? -14.087 9.587 30.913 1.00 44.88 99 PRO A O 1
ATOM 780 N N . THR A 1 100 ? -15.420 8.907 29.213 1.00 50.25 100 THR A N 1
ATOM 781 C CA . THR A 1 100 ? -15.995 10.147 28.684 1.00 50.25 100 THR A CA 1
ATOM 782 C C . THR A 1 100 ? -15.721 11.403 29.519 1.00 50.25 100 THR A C 1
ATOM 784 O O . THR A 1 100 ? -16.447 11.696 30.466 1.00 50.25 100 THR A O 1
ATOM 787 N N . ALA A 1 101 ? -14.727 12.190 29.104 1.00 42.75 101 ALA A N 1
ATOM 788 C CA . ALA A 1 101 ? -14.713 13.618 29.384 1.00 42.75 101 ALA A CA 1
ATOM 789 C C . ALA A 1 101 ? -15.469 14.320 28.247 1.00 42.75 101 ALA A C 1
ATOM 791 O O . ALA A 1 101 ? -14.983 14.425 27.124 1.00 42.75 101 ALA A O 1
ATOM 792 N N . GLU A 1 102 ? -16.712 14.671 28.568 1.00 41.94 102 GLU A N 1
ATOM 793 C CA . GLU A 1 102 ? -17.565 15.711 27.989 1.00 41.94 102 GLU A CA 1
ATOM 794 C C . GLU A 1 102 ? -17.127 16.360 26.667 1.00 41.94 102 GLU A C 1
ATOM 796 O O . GLU A 1 102 ? -16.202 17.166 26.584 1.00 41.94 102 GLU A O 1
ATOM 801 N N . GLN A 1 103 ? -17.946 16.106 25.648 1.00 44.66 103 GLN A N 1
ATOM 802 C CA . GLN A 1 103 ? -18.201 17.063 24.579 1.00 44.66 103 GLN A CA 1
ATOM 803 C C . GLN A 1 103 ? -18.730 18.372 25.191 1.00 44.66 103 GLN A C 1
ATOM 805 O O . GLN A 1 103 ? -19.751 18.328 25.882 1.00 44.66 103 GLN A O 1
ATOM 810 N N . PRO A 1 104 ? -18.172 19.550 24.868 1.00 40.09 104 PRO A N 1
ATOM 811 C CA . PRO A 1 104 ? -18.942 20.776 24.937 1.00 40.09 104 PRO A CA 1
ATOM 812 C C . PRO A 1 104 ? -19.954 20.736 23.791 1.00 40.09 104 PRO A C 1
ATOM 814 O O . PRO A 1 104 ? -19.651 21.046 22.638 1.00 40.09 104 PRO A O 1
ATOM 817 N N . GLN A 1 105 ? -21.160 20.292 24.130 1.00 42.59 105 GLN A N 1
ATOM 818 C CA . GLN A 1 105 ? -22.373 20.576 23.381 1.00 42.59 105 GLN A CA 1
ATOM 819 C C . GLN A 1 105 ? -22.433 22.093 23.160 1.00 42.59 105 GLN A C 1
ATOM 821 O O . GLN A 1 105 ? -22.525 22.859 24.119 1.00 42.59 105 GLN A O 1
ATOM 826 N N . GLN A 1 106 ? -22.360 22.543 21.906 1.00 34.66 106 GLN A N 1
ATOM 827 C CA . GLN A 1 106 ? -22.868 23.871 21.578 1.00 34.66 106 GLN A CA 1
ATOM 828 C C . GLN A 1 106 ? -24.380 23.829 21.831 1.00 34.66 106 GLN A C 1
ATOM 830 O O . GLN A 1 106 ? -25.048 22.971 21.251 1.00 34.66 106 GLN A O 1
ATOM 835 N N . PRO A 1 107 ? -24.926 24.676 22.719 1.00 45.09 107 PRO A N 1
ATOM 836 C CA . PRO A 1 107 ? -26.347 24.665 22.990 1.00 45.09 107 PRO A CA 1
ATOM 837 C C . PRO A 1 107 ? -27.090 25.180 21.760 1.00 45.09 107 PRO A C 1
ATOM 839 O O . PRO A 1 107 ? -26.884 26.302 21.299 1.00 45.09 107 PRO A O 1
ATOM 842 N N . GLU A 1 108 ? -27.962 24.323 21.258 1.00 55.72 108 GLU A N 1
ATOM 843 C CA . GLU A 1 108 ? -29.153 24.677 20.506 1.00 55.72 108 GLU A CA 1
ATOM 844 C C . GLU A 1 108 ? -30.104 25.438 21.449 1.00 55.72 108 GLU A C 1
ATOM 846 O O . GLU A 1 108 ? -30.325 24.998 22.583 1.00 55.72 108 GLU A O 1
ATOM 851 N N . PRO A 1 109 ? -30.663 26.580 21.024 1.00 46.56 109 PRO A N 1
ATOM 852 C CA . PRO A 1 109 ? -32.001 26.919 21.482 1.00 46.56 109 PRO A CA 1
ATOM 853 C C . PRO A 1 109 ? -32.936 27.132 20.286 1.00 46.56 109 PRO A C 1
ATOM 855 O O . PRO A 1 109 ? -32.899 28.165 19.617 1.00 46.56 109 PRO A O 1
ATOM 858 N N . GLU A 1 110 ? -33.820 26.162 20.048 1.00 46.91 110 GLU A N 1
ATOM 859 C CA . GLU A 1 110 ? -35.162 26.441 19.521 1.00 46.91 110 GLU A CA 1
ATOM 860 C C . GLU A 1 110 ? -36.021 27.135 20.621 1.00 46.91 110 GLU A C 1
ATOM 862 O O . GLU A 1 110 ? -35.618 27.177 21.785 1.00 46.91 110 GLU A O 1
ATOM 867 N N . PRO A 1 111 ? -37.279 27.542 20.377 1.00 58.59 111 PRO A N 1
ATOM 868 C CA . PRO A 1 111 ? -37.764 28.552 19.436 1.00 58.59 111 PRO A CA 1
ATOM 869 C C . PRO A 1 111 ? -38.700 29.562 20.152 1.00 58.59 111 PRO A C 1
ATOM 871 O O . PRO A 1 111 ? -39.542 29.177 20.960 1.00 58.59 111 PRO A O 1
ATOM 874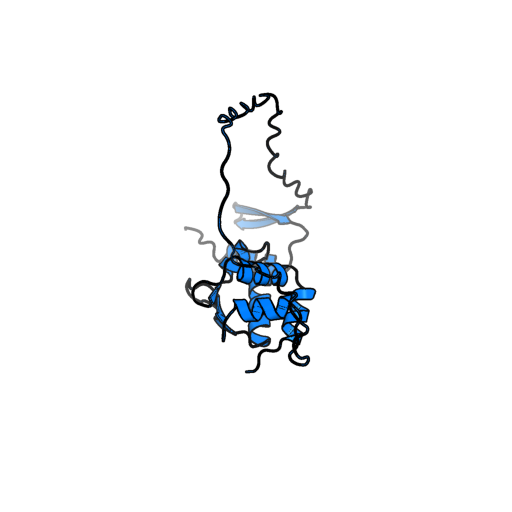 N N . HIS A 1 112 ? -38.667 30.853 19.808 1.00 40.28 112 HIS A N 1
ATOM 875 C CA . HIS A 1 112 ? -39.755 31.775 20.174 1.00 40.28 112 HIS A CA 1
ATOM 876 C C . HIS A 1 112 ? -40.047 32.769 19.044 1.00 40.28 112 HIS A C 1
ATOM 878 O O . HIS A 1 112 ? -39.255 33.657 18.745 1.00 40.28 112 HIS A O 1
ATOM 884 N N . ALA A 1 113 ? -41.218 32.604 18.432 1.00 46.62 113 ALA A N 1
ATOM 885 C CA . ALA A 1 113 ? -41.965 33.653 17.739 1.00 46.62 113 ALA A CA 1
ATOM 886 C C . ALA A 1 113 ? -43.021 34.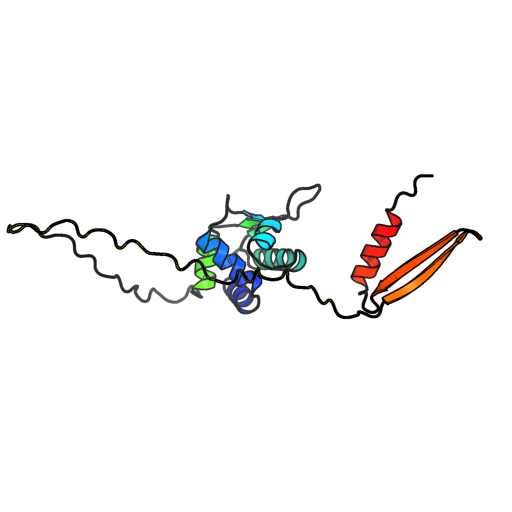233 18.719 1.00 46.62 113 ALA A C 1
ATOM 888 O O . ALA A 1 113 ? -43.238 33.609 19.765 1.00 46.62 113 ALA A O 1
ATOM 889 N N . PRO A 1 114 ? -43.765 35.314 18.403 1.00 61.62 114 PRO A N 1
ATOM 890 C CA . PRO A 1 114 ? -43.702 36.187 17.227 1.00 61.62 114 PRO A CA 1
ATOM 891 C C . PRO A 1 114 ? -43.687 37.700 17.574 1.00 61.62 114 PRO A C 1
ATOM 893 O O . PRO A 1 114 ? -43.787 38.102 18.728 1.00 61.62 114 PRO A O 1
ATOM 896 N N . ASP A 1 115 ? -43.696 38.502 16.507 1.00 40.31 115 ASP A N 1
ATOM 897 C CA . ASP A 1 115 ? -44.405 39.787 16.394 1.00 40.31 115 ASP A CA 1
ATOM 898 C C . ASP A 1 115 ? -43.631 41.077 16.727 1.00 40.31 115 ASP A C 1
ATOM 900 O O . ASP A 1 115 ? -43.598 41.554 17.859 1.00 40.31 115 ASP A O 1
ATOM 904 N N . SER A 1 116 ? -43.084 41.724 15.694 1.00 45.25 116 SER A N 1
ATOM 905 C CA . SER A 1 116 ? -43.593 43.029 15.244 1.00 45.25 116 SER A CA 1
ATOM 906 C C . SER A 1 116 ? -42.912 43.491 13.955 1.00 45.25 116 SER A C 1
ATOM 908 O O . SER A 1 116 ? -41.734 43.246 13.709 1.00 45.25 116 SER A O 1
ATOM 910 N N . LEU A 1 117 ? -43.752 44.119 13.140 1.00 51.53 117 LEU A N 1
ATOM 911 C CA . LEU A 1 117 ? -43.571 44.670 11.803 1.00 51.53 117 LEU A CA 1
ATOM 912 C C . LEU A 1 117 ? -42.529 45.795 11.700 1.00 51.53 117 LEU A C 1
ATOM 914 O O . LEU A 1 117 ? -42.101 46.358 12.699 1.00 51.53 117 LEU A O 1
ATOM 918 N N . GLU A 1 118 ? -42.307 46.174 10.435 1.00 42.56 118 GLU A N 1
ATOM 919 C CA . GLU A 1 118 ? -41.605 47.352 9.897 1.00 42.56 118 GLU A CA 1
ATOM 920 C C . GLU A 1 118 ? -40.151 47.080 9.474 1.00 42.56 118 GLU A C 1
ATOM 922 O O . GLU A 1 118 ? -39.389 46.451 10.187 1.00 42.56 118 GLU A O 1
ATOM 927 N N . VAL A 1 119 ? -39.638 47.503 8.319 1.00 45.91 119 VAL A N 1
ATOM 928 C CA . VAL A 1 119 ? -40.131 48.287 7.182 1.00 45.91 119 VAL A CA 1
ATOM 929 C C . VAL A 1 119 ? -39.027 48.147 6.112 1.00 45.91 119 VAL A C 1
ATOM 931 O O . VAL A 1 119 ? -37.845 48.214 6.425 1.00 45.91 119 VAL A O 1
ATOM 934 N N . ILE A 1 120 ? -39.439 47.895 4.869 1.00 45.41 120 ILE A N 1
ATOM 935 C CA . ILE A 1 120 ? -38.922 48.437 3.597 1.00 45.41 120 ILE A CA 1
ATOM 936 C C . ILE A 1 120 ? -37.412 48.760 3.508 1.00 45.41 120 ILE A C 1
ATOM 938 O O . ILE A 1 120 ? -36.934 49.729 4.090 1.00 45.41 120 ILE A O 1
ATOM 942 N N . GLY A 1 121 ? -36.706 48.081 2.598 1.00 35.94 121 GLY A N 1
ATOM 943 C CA . GLY A 1 121 ? -35.402 48.539 2.110 1.00 35.94 121 GLY A CA 1
ATOM 944 C C . GLY A 1 121 ? -34.858 47.683 0.969 1.00 35.94 121 GLY A C 1
ATOM 945 O O . GLY A 1 121 ? -34.411 46.574 1.203 1.00 35.94 121 GLY A O 1
ATOM 946 N N . ALA A 1 122 ? -34.978 48.218 -0.246 1.00 54.22 122 ALA A N 1
ATOM 947 C CA . ALA A 1 122 ? -34.476 47.809 -1.565 1.00 54.22 122 ALA A CA 1
ATOM 948 C C . ALA A 1 122 ? -33.378 46.715 -1.689 1.00 54.22 122 ALA A C 1
ATOM 950 O O . ALA A 1 122 ? -32.450 46.672 -0.887 1.00 54.22 122 ALA A O 1
ATOM 951 N N . PRO A 1 123 ? -33.400 45.912 -2.780 1.00 54.31 123 PRO A N 1
ATOM 952 C CA . PRO A 1 123 ? -32.291 45.031 -3.131 1.00 54.31 123 PRO A CA 1
ATOM 953 C C . PRO A 1 123 ? -31.058 45.858 -3.515 1.00 54.31 123 PRO A C 1
ATOM 955 O O . PRO A 1 123 ? -31.075 46.626 -4.479 1.00 54.31 123 PRO A O 1
ATOM 958 N N . GLU A 1 124 ? -29.994 45.692 -2.740 1.00 52.47 124 GLU A N 1
ATOM 959 C CA . GLU A 1 124 ? -28.663 46.214 -3.032 1.00 52.47 124 GLU A CA 1
ATOM 960 C C . GLU A 1 124 ? -28.142 45.547 -4.324 1.00 52.47 124 GLU A C 1
ATOM 962 O O . GLU A 1 124 ? -28.174 44.314 -4.429 1.00 52.47 124 GLU A O 1
ATOM 967 N N . PRO A 1 125 ? -27.738 46.312 -5.356 1.00 59.09 125 PRO A N 1
ATOM 968 C CA . PRO A 1 125 ? -27.231 45.733 -6.590 1.00 59.09 125 PRO A CA 1
ATOM 969 C C . PRO A 1 125 ? -25.866 45.092 -6.334 1.00 59.09 125 PRO A C 1
ATOM 971 O O . PRO A 1 125 ? -25.000 45.668 -5.679 1.00 59.09 125 PRO A O 1
ATOM 974 N N . ALA A 1 126 ? -25.695 43.884 -6.870 1.00 61.16 126 ALA A N 1
ATOM 975 C CA . ALA A 1 126 ? -24.449 43.137 -6.828 1.00 61.16 126 ALA A CA 1
ATOM 976 C C . ALA A 1 126 ? -23.262 44.011 -7.281 1.00 61.16 126 ALA A C 1
ATOM 978 O O . ALA A 1 126 ? -23.356 44.642 -8.338 1.00 61.16 126 ALA A O 1
ATOM 979 N N . PRO A 1 127 ? -22.139 44.035 -6.543 1.00 57.84 127 PRO A N 1
ATOM 980 C CA . PRO A 1 127 ? -20.922 44.636 -7.051 1.00 57.84 127 PRO A CA 1
ATOM 981 C C . PRO A 1 127 ? -20.374 43.760 -8.180 1.00 57.84 127 PRO A C 1
ATOM 983 O O . PRO A 1 127 ? -19.972 42.610 -7.989 1.00 57.84 127 PRO A O 1
ATOM 986 N N . GLU A 1 128 ? -20.405 44.335 -9.373 1.00 53.38 128 GLU A N 1
ATOM 987 C CA . GLU A 1 128 ? -19.726 43.891 -10.579 1.00 53.38 128 GLU A CA 1
ATOM 988 C C . GLU A 1 128 ? -18.217 43.857 -10.284 1.00 53.38 128 GLU A C 1
ATOM 990 O O . GLU A 1 128 ? -17.545 44.884 -10.203 1.00 53.38 128 GLU A O 1
ATOM 995 N N . LEU A 1 129 ? -17.695 42.660 -10.003 1.00 54.94 129 LEU A N 1
ATOM 996 C CA . LEU A 1 129 ? -16.266 42.424 -9.825 1.00 54.94 129 LEU A CA 1
ATOM 997 C C . LEU A 1 129 ? -15.588 42.529 -11.194 1.00 54.94 129 LEU A C 1
ATOM 999 O O . LEU A 1 129 ? -15.489 41.547 -11.931 1.00 54.94 129 LEU A O 1
ATOM 1003 N N . GLU A 1 130 ? -15.124 43.729 -11.531 1.00 47.50 130 GLU A N 1
ATOM 1004 C CA . GLU A 1 130 ? -14.164 43.940 -12.610 1.00 47.50 130 GLU A CA 1
ATOM 1005 C C . GLU A 1 130 ? -12.881 43.159 -12.284 1.00 47.50 130 GLU A C 1
ATOM 1007 O O . GLU A 1 130 ? -12.131 43.496 -11.367 1.00 47.50 130 GLU A O 1
ATOM 1012 N N . LEU A 1 131 ? -12.645 42.069 -13.016 1.00 58.62 131 LEU A N 1
ATOM 1013 C CA . LEU A 1 131 ? -11.391 41.325 -12.972 1.00 58.62 131 LEU A CA 1
ATOM 1014 C C . LEU A 1 131 ? -10.308 42.141 -13.694 1.00 58.62 131 LEU A C 1
ATOM 1016 O O . LEU A 1 131 ? -10.423 42.333 -14.909 1.00 58.62 131 LEU A O 1
ATOM 1020 N N . PRO A 1 132 ? -9.228 42.577 -13.020 1.00 49.16 132 PRO A N 1
ATOM 1021 C CA . PRO A 1 132 ? -8.059 43.080 -13.721 1.00 49.16 132 PRO A CA 1
ATOM 1022 C C . PRO A 1 132 ? -7.408 41.927 -14.500 1.00 49.16 132 PRO A C 1
ATOM 1024 O O . PRO A 1 132 ? -6.795 41.016 -13.940 1.00 49.16 132 PRO A O 1
ATOM 1027 N N . LEU A 1 133 ? -7.587 41.980 -15.819 1.00 53.91 133 LEU A N 1
ATOM 1028 C CA . LEU A 1 133 ? -7.007 41.128 -16.858 1.00 53.91 133 LEU A CA 1
ATOM 1029 C C . LEU A 1 133 ? -5.507 41.420 -17.041 1.00 53.91 133 LEU A C 1
ATOM 1031 O O . LEU A 1 133 ? -5.074 41.804 -18.118 1.00 53.91 133 LEU A O 1
ATOM 1035 N N . ASP A 1 134 ? -4.713 41.259 -15.982 1.00 55.97 134 ASP A N 1
ATOM 1036 C CA . ASP A 1 134 ? -3.251 41.374 -16.080 1.00 55.97 134 ASP A CA 1
ATOM 1037 C C . ASP A 1 134 ? -2.527 40.613 -14.953 1.00 55.97 134 ASP A C 1
ATOM 1039 O O . ASP A 1 134 ? -1.633 41.125 -14.279 1.00 55.97 134 ASP A O 1
ATOM 1043 N N . LEU A 1 135 ? -2.914 39.351 -14.724 1.00 53.66 135 LEU A N 1
ATOM 1044 C CA . LEU A 1 135 ? -1.985 38.409 -14.099 1.00 53.66 135 LEU A CA 1
ATOM 1045 C C . LEU A 1 135 ? -1.104 37.800 -15.196 1.00 53.66 135 LEU A C 1
ATOM 1047 O O . LEU A 1 135 ? -1.640 37.162 -16.108 1.00 53.66 135 LEU A O 1
ATOM 1051 N N . PRO A 1 136 ? 0.233 37.915 -15.099 1.00 51.19 136 PRO A N 1
ATOM 1052 C CA . PRO A 1 136 ? 1.128 37.089 -15.886 1.00 51.19 136 PRO A CA 1
ATOM 1053 C C . PRO A 1 136 ? 0.775 35.630 -15.593 1.00 51.19 136 PRO A C 1
ATOM 1055 O O . PRO A 1 136 ? 0.882 35.171 -14.456 1.00 51.19 136 PRO A O 1
ATOM 1058 N N . LEU A 1 137 ? 0.307 34.910 -16.612 1.00 53.28 137 LEU A N 1
ATOM 1059 C CA . LEU A 1 137 ? 0.192 33.456 -16.592 1.00 53.28 137 LEU A CA 1
ATOM 1060 C C . LEU A 1 137 ? 1.607 32.881 -16.515 1.00 53.28 137 LEU A C 1
ATOM 1062 O O . LEU A 1 137 ? 2.173 32.431 -17.511 1.00 53.28 137 LEU A O 1
ATOM 1066 N N . GLU A 1 138 ? 2.189 32.891 -15.321 1.00 53.03 138 GLU A N 1
ATOM 1067 C CA . GLU A 1 138 ? 3.309 32.024 -15.007 1.00 53.03 138 GLU A CA 1
ATOM 1068 C C . GLU A 1 138 ? 2.720 30.623 -14.868 1.00 53.03 138 GLU A C 1
ATOM 1070 O O . GLU A 1 138 ? 2.340 30.165 -13.791 1.00 53.03 138 GLU A O 1
ATOM 1075 N N . LEU A 1 139 ? 2.529 29.981 -16.027 1.00 61.75 139 LEU A N 1
ATOM 1076 C CA . LEU A 1 139 ? 2.277 28.553 -16.112 1.00 61.75 139 LEU A CA 1
ATOM 1077 C C . LEU A 1 139 ? 3.280 27.887 -15.165 1.00 61.75 139 LEU A C 1
ATOM 1079 O O . LEU A 1 139 ? 4.480 28.126 -15.341 1.00 61.75 139 LEU A O 1
ATOM 1083 N N . PRO A 1 140 ? 2.839 27.093 -14.170 1.00 54.75 140 PRO A N 1
ATOM 1084 C CA . PRO A 1 140 ? 3.766 26.312 -13.378 1.00 54.75 140 PRO A CA 1
ATOM 1085 C C . PRO A 1 140 ? 4.563 25.483 -14.375 1.00 54.75 140 PRO A C 1
ATOM 1087 O O . PRO A 1 140 ? 4.017 24.612 -15.057 1.00 54.75 140 PRO A O 1
ATOM 1090 N N . GLN A 1 141 ? 5.841 25.834 -14.517 1.00 59.59 141 GLN A N 1
ATOM 1091 C CA . GLN A 1 141 ? 6.793 25.050 -15.279 1.00 59.59 141 GLN A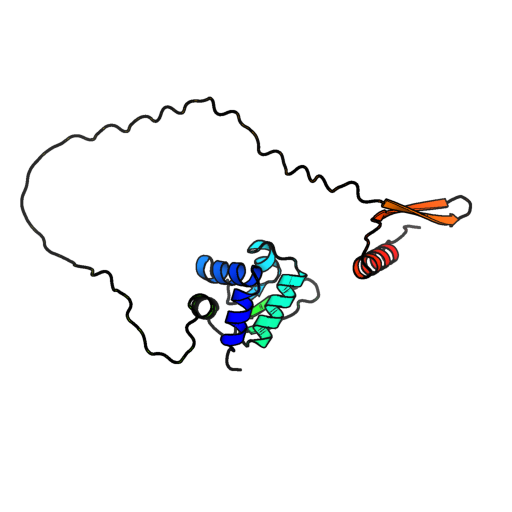 CA 1
ATOM 1092 C C . GLN A 1 141 ? 6.605 23.613 -14.774 1.00 59.59 141 GLN A C 1
ATOM 1094 O O . GLN A 1 141 ? 6.613 23.420 -13.548 1.00 59.59 141 GLN A O 1
ATOM 1099 N N . PRO A 1 142 ? 6.359 22.614 -15.649 1.00 61.72 142 PRO A N 1
ATOM 1100 C CA . PRO A 1 142 ? 6.367 21.228 -15.195 1.00 61.72 142 PRO A CA 1
ATOM 1101 C C . PRO A 1 142 ? 7.672 21.061 -14.423 1.00 61.72 142 PRO A C 1
ATOM 1103 O O . PRO A 1 142 ? 8.667 21.615 -14.892 1.00 61.72 142 PRO A O 1
ATOM 1106 N N . PRO A 1 143 ? 7.689 20.409 -13.245 1.00 55.59 143 PRO A N 1
ATOM 1107 C CA . PRO A 1 143 ? 8.908 20.283 -12.467 1.00 55.59 143 PRO A CA 1
ATOM 1108 C C . PRO A 1 143 ? 9.957 19.699 -13.399 1.00 55.59 143 PRO A C 1
ATOM 1110 O O . PRO A 1 143 ? 9.897 18.515 -13.747 1.00 55.59 143 PRO A O 1
ATOM 1113 N N . THR A 1 144 ? 10.854 20.572 -13.869 1.00 49.62 144 THR A N 1
ATOM 1114 C CA . THR A 1 144 ? 11.999 20.208 -14.674 1.00 49.62 144 THR A CA 1
ATOM 1115 C C . THR A 1 144 ? 12.703 19.250 -13.767 1.00 49.62 144 THR A C 1
ATOM 1117 O O . THR A 1 144 ? 13.224 19.615 -12.714 1.00 49.62 144 THR A O 1
ATOM 1120 N N . THR A 1 145 ? 12.544 17.979 -14.097 1.00 52.50 145 THR A N 1
ATOM 1121 C CA . THR A 1 145 ? 13.105 16.909 -13.321 1.00 52.50 145 THR A CA 1
ATOM 1122 C C . THR A 1 145 ? 14.569 16.942 -13.703 1.00 52.50 145 THR A C 1
ATOM 1124 O O . THR A 1 145 ? 15.029 16.200 -14.566 1.00 52.50 145 THR A O 1
ATOM 1127 N N . GLU A 1 146 ? 15.282 17.888 -13.098 1.00 46.25 146 GLU A N 1
ATOM 1128 C CA . GLU A 1 146 ? 16.725 17.967 -13.011 1.00 46.25 146 GLU A CA 1
ATOM 1129 C C . GLU A 1 146 ? 17.159 16.768 -12.166 1.00 46.25 146 GLU A C 1
ATOM 1131 O O . GLU A 1 146 ? 17.616 16.864 -11.028 1.00 46.25 146 GLU A O 1
ATOM 1136 N N . HIS A 1 147 ? 16.948 15.567 -12.707 1.00 50.19 147 HIS A N 1
ATOM 1137 C CA . HIS A 1 147 ? 17.676 14.401 -12.279 1.00 50.19 147 HIS A CA 1
ATOM 1138 C C . HIS A 1 147 ? 19.110 14.658 -12.695 1.00 50.19 147 HIS A C 1
ATOM 1140 O O . HIS A 1 147 ? 19.500 14.420 -13.835 1.00 50.19 147 HIS A O 1
ATOM 1146 N N . ALA A 1 148 ? 19.830 15.215 -11.722 1.00 48.41 148 ALA A N 1
ATOM 1147 C CA . ALA A 1 148 ? 21.263 15.196 -11.553 1.00 48.41 148 ALA A CA 1
ATOM 1148 C C . ALA A 1 148 ? 21.925 14.185 -12.483 1.00 48.41 148 ALA A C 1
ATOM 1150 O O . ALA A 1 148 ? 21.524 13.022 -12.525 1.00 48.41 148 ALA A O 1
ATOM 1151 N N . THR A 1 149 ? 22.943 14.664 -13.181 1.00 49.91 149 THR A N 1
ATOM 1152 C CA . THR A 1 149 ? 23.942 13.966 -13.985 1.00 49.91 149 THR A CA 1
ATOM 1153 C C . THR A 1 149 ? 24.447 12.708 -13.261 1.00 49.91 149 THR A C 1
ATOM 1155 O O . THR A 1 149 ? 25.507 12.695 -12.646 1.00 49.91 149 THR A O 1
ATOM 1158 N N . ARG A 1 150 ? 23.634 11.650 -13.236 1.00 56.97 150 ARG A N 1
ATOM 1159 C CA . ARG A 1 150 ? 23.934 10.385 -12.568 1.00 56.97 150 ARG A CA 1
ATOM 1160 C C . ARG A 1 150 ? 24.914 9.667 -13.470 1.00 56.97 150 ARG A C 1
ATOM 1162 O O . ARG A 1 150 ? 24.556 9.331 -14.593 1.00 56.97 150 ARG A O 1
ATOM 1169 N N . GLU A 1 151 ? 26.135 9.486 -12.986 1.00 81.81 151 GLU A N 1
ATOM 1170 C CA . GLU A 1 151 ? 27.204 8.735 -13.641 1.00 81.81 151 GLU A CA 1
ATOM 1171 C C . GLU A 1 151 ? 26.636 7.432 -14.228 1.00 81.81 151 GLU A C 1
ATOM 1173 O O . GLU A 1 151 ? 26.165 6.560 -13.494 1.00 81.81 151 GLU A O 1
ATOM 1178 N N . GLN A 1 152 ? 26.586 7.336 -15.558 1.00 87.88 152 GLN A N 1
ATOM 1179 C CA . GLN A 1 152 ? 26.130 6.141 -16.263 1.00 87.88 152 GLN A CA 1
ATOM 1180 C C . GLN A 1 152 ? 27.348 5.304 -16.635 1.00 87.88 152 GLN A C 1
ATOM 1182 O O . GLN A 1 152 ? 28.318 5.811 -17.192 1.00 87.88 152 GLN A O 1
ATOM 1187 N N . ILE A 1 153 ? 27.289 4.015 -16.330 1.00 88.38 153 ILE A N 1
ATOM 1188 C CA . ILE A 1 153 ? 28.298 3.033 -16.700 1.00 88.38 153 ILE A CA 1
ATOM 1189 C C . ILE A 1 153 ? 27.783 2.290 -17.932 1.00 88.38 153 ILE A C 1
ATOM 1191 O O . ILE A 1 153 ? 26.754 1.605 -17.883 1.00 88.38 153 ILE A O 1
ATOM 1195 N N . GLU A 1 154 ? 28.500 2.424 -19.045 1.00 92.62 154 GLU A N 1
ATOM 1196 C CA . GLU A 1 154 ? 28.205 1.696 -20.276 1.00 92.62 154 GLU A CA 1
ATOM 1197 C C . GLU A 1 154 ? 28.768 0.272 -20.202 1.00 92.62 154 GLU A C 1
ATOM 1199 O O . GLU A 1 154 ? 29.956 0.059 -19.965 1.00 92.62 154 GLU A O 1
ATOM 1204 N N . HIS A 1 155 ? 27.899 -0.714 -20.413 1.00 86.62 155 HIS A N 1
ATOM 1205 C CA . HIS A 1 155 ? 28.256 -2.124 -20.479 1.00 86.62 155 HIS A CA 1
ATOM 1206 C C . HIS A 1 155 ? 28.060 -2.625 -21.907 1.00 86.62 155 HIS A C 1
ATOM 1208 O O . HIS A 1 155 ? 26.935 -2.681 -22.405 1.00 86.62 155 HIS A O 1
ATOM 1214 N N . THR A 1 156 ? 29.153 -3.011 -22.563 1.00 92.69 156 THR A N 1
AT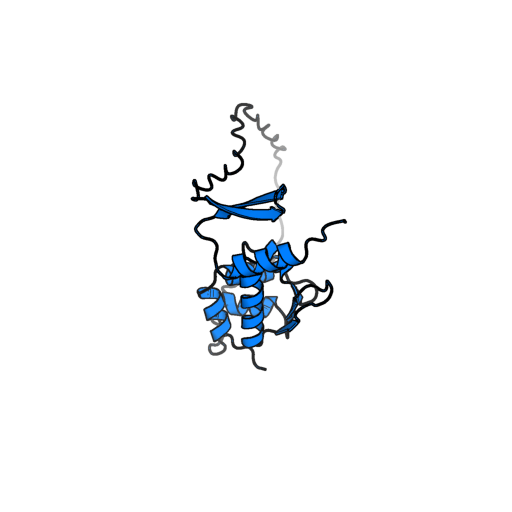OM 1215 C CA . THR A 1 156 ? 29.126 -3.532 -23.934 1.00 92.69 156 THR A CA 1
ATOM 1216 C C . THR A 1 156 ? 29.250 -5.051 -23.941 1.00 92.69 156 THR A C 1
ATOM 1218 O O . THR A 1 156 ? 30.220 -5.613 -23.435 1.00 92.69 156 THR A O 1
ATOM 1221 N N . TYR A 1 157 ? 28.294 -5.719 -24.580 1.00 86.69 157 TYR A N 1
ATOM 1222 C CA . TYR A 1 157 ? 28.261 -7.166 -24.757 1.00 86.69 157 TYR A CA 1
ATOM 1223 C C . TYR A 1 157 ? 28.380 -7.520 -26.238 1.00 86.69 157 TYR A C 1
ATOM 1225 O O . TYR A 1 157 ? 27.649 -7.002 -27.081 1.00 86.69 157 TYR A O 1
ATOM 1233 N N . VAL A 1 158 ? 29.297 -8.427 -26.565 1.00 89.69 158 VAL A N 1
ATOM 1234 C CA . VAL A 1 158 ? 29.471 -8.950 -27.926 1.00 89.69 158 VAL A CA 1
ATOM 1235 C C . VAL A 1 158 ? 28.722 -10.274 -28.017 1.00 89.69 158 VAL A C 1
ATOM 1237 O O . VAL A 1 158 ? 29.152 -11.266 -27.436 1.00 89.69 158 VAL A O 1
ATOM 1240 N N . LEU A 1 159 ? 27.586 -10.289 -28.715 1.00 85.75 159 LEU A N 1
ATOM 1241 C CA . LEU A 1 159 ? 26.760 -11.496 -28.849 1.00 85.75 159 LEU A CA 1
ATOM 1242 C C . LEU A 1 159 ? 27.127 -12.304 -30.102 1.00 85.75 159 LEU A C 1
ATOM 1244 O O . LEU A 1 159 ? 26.964 -13.522 -30.122 1.00 85.75 159 LEU A O 1
ATOM 1248 N N . ARG A 1 160 ? 27.628 -11.634 -31.148 1.00 88.19 160 ARG A N 1
ATOM 1249 C CA . ARG A 1 160 ? 28.214 -12.225 -32.365 1.00 88.19 160 ARG A CA 1
ATOM 1250 C C . ARG A 1 160 ? 29.389 -11.357 -32.835 1.00 88.19 160 ARG A C 1
ATOM 1252 O O . ARG A 1 160 ? 29.444 -10.196 -32.430 1.00 88.19 160 ARG A O 1
ATOM 1259 N N . PRO A 1 161 ? 30.292 -11.854 -33.704 1.00 92.38 161 PRO A N 1
ATOM 1260 C CA . PRO A 1 161 ? 31.393 -11.046 -34.245 1.00 92.38 161 PRO A CA 1
ATOM 1261 C C . PRO A 1 161 ? 30.933 -9.696 -34.822 1.00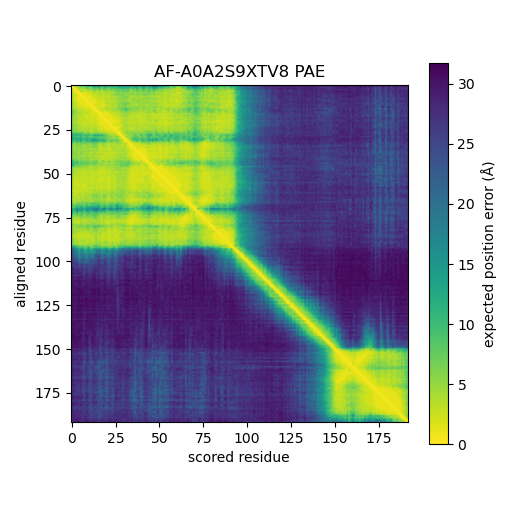 92.38 161 PRO A C 1
ATOM 1263 O O . PRO A 1 161 ? 31.593 -8.680 -34.608 1.00 92.38 161 PRO A O 1
ATOM 1266 N N . ASP A 1 162 ? 29.742 -9.685 -35.429 1.00 92.50 162 ASP A N 1
ATOM 1267 C CA . ASP A 1 162 ? 29.160 -8.525 -36.113 1.00 92.50 162 ASP A CA 1
ATOM 1268 C C . ASP A 1 162 ? 28.030 -7.853 -35.308 1.00 92.50 162 ASP A C 1
ATOM 1270 O O . ASP A 1 162 ? 27.401 -6.914 -35.789 1.00 92.50 162 ASP A O 1
ATOM 1274 N N . PHE A 1 163 ? 27.731 -8.331 -34.090 1.00 88.62 163 PHE A N 1
ATOM 1275 C CA . PHE A 1 163 ? 26.601 -7.843 -33.292 1.00 88.62 163 PHE A CA 1
ATOM 1276 C C . PHE A 1 163 ? 27.004 -7.554 -31.846 1.00 88.62 163 PHE A C 1
ATOM 1278 O O . PHE A 1 163 ? 27.301 -8.462 -31.058 1.00 88.62 163 PHE A O 1
ATOM 1285 N N . ARG A 1 164 ? 26.985 -6.263 -31.499 1.00 93.12 164 ARG A N 1
ATOM 1286 C CA . ARG A 1 164 ? 27.308 -5.735 -30.172 1.00 93.12 164 ARG A CA 1
ATOM 1287 C C . ARG A 1 164 ? 26.105 -4.997 -29.606 1.00 93.12 164 ARG A C 1
ATOM 1289 O O . ARG A 1 164 ? 25.454 -4.243 -30.320 1.00 93.12 164 ARG A O 1
ATOM 1296 N N . VAL A 1 165 ? 25.844 -5.206 -28.324 1.00 91.38 165 VAL A N 1
ATOM 1297 C CA . VAL A 1 165 ? 24.771 -4.547 -27.580 1.00 91.38 165 VAL A CA 1
ATOM 1298 C C . VAL A 1 165 ? 25.410 -3.747 -26.454 1.00 91.38 165 VAL A C 1
ATOM 1300 O O . VAL A 1 165 ? 26.095 -4.321 -25.610 1.00 91.38 165 VAL A O 1
ATOM 1303 N N . SER A 1 166 ? 25.191 -2.434 -26.449 1.00 92.19 166 SER A N 1
ATOM 1304 C CA . SER A 1 166 ? 25.580 -1.553 -25.345 1.00 92.19 166 SER A CA 1
ATOM 1305 C C . SER A 1 166 ? 24.364 -1.235 -24.483 1.00 92.19 166 SER A C 1
ATOM 1307 O O . SER A 1 166 ? 23.305 -0.885 -25.003 1.00 92.19 166 SER A O 1
ATOM 1309 N N . VAL A 1 167 ? 24.523 -1.338 -23.166 1.00 90.19 167 VAL A N 1
ATOM 1310 C CA . VAL A 1 167 ? 23.511 -0.951 -22.179 1.00 90.19 167 VAL A CA 1
ATOM 1311 C C . VAL A 1 167 ? 24.135 0.054 -21.217 1.00 90.19 167 VAL A C 1
ATOM 1313 O O . VAL A 1 167 ? 25.104 -0.263 -20.529 1.00 90.19 167 VAL A O 1
ATOM 1316 N N . ALA A 1 168 ? 23.582 1.264 -21.160 1.00 92.06 168 ALA A N 1
ATOM 1317 C CA . ALA A 1 168 ? 23.975 2.278 -20.188 1.00 92.06 168 ALA A CA 1
ATOM 1318 C C . ALA A 1 168 ? 23.128 2.126 -18.920 1.00 92.06 168 ALA A C 1
ATOM 1320 O O . ALA A 1 168 ? 21.899 2.193 -18.978 1.00 92.06 168 ALA A O 1
ATOM 1321 N N . LEU A 1 169 ? 23.781 1.901 -17.780 1.00 90.38 169 LEU A N 1
ATOM 1322 C CA . LEU A 1 169 ? 23.121 1.736 -16.485 1.00 90.38 169 LEU A CA 1
ATOM 1323 C C . LEU A 1 169 ? 23.625 2.784 -15.490 1.00 90.38 169 LEU A C 1
ATOM 1325 O O . LEU A 1 169 ? 24.808 3.114 -15.516 1.00 90.38 169 LEU A O 1
ATOM 1329 N N . PRO A 1 170 ? 22.778 3.298 -14.584 1.00 90.94 170 PRO A N 1
ATOM 1330 C CA . PRO A 1 170 ? 23.240 4.168 -13.506 1.00 90.94 170 PRO A CA 1
ATOM 1331 C C . PRO A 1 170 ? 24.299 3.476 -12.632 1.00 90.94 170 PRO A C 1
ATOM 1333 O O . PRO A 1 170 ? 24.168 2.293 -12.316 1.00 90.94 170 PRO A O 1
ATOM 1336 N N . ALA A 1 171 ? 25.314 4.208 -12.169 1.00 87.25 171 ALA A N 1
ATOM 1337 C CA . ALA A 1 171 ? 26.337 3.669 -11.266 1.00 87.25 171 ALA A CA 1
ATOM 1338 C C . ALA A 1 171 ? 25.761 3.171 -9.925 1.00 87.25 171 ALA A C 1
ATOM 1340 O O . ALA A 1 171 ? 26.350 2.325 -9.257 1.00 87.25 171 ALA A O 1
ATOM 1341 N N . ASN A 1 172 ? 24.590 3.674 -9.531 1.00 89.81 172 ASN A N 1
ATOM 1342 C CA . ASN A 1 172 ? 23.933 3.381 -8.262 1.00 89.81 172 ASN A CA 1
ATOM 1343 C C . ASN A 1 172 ? 22.812 2.327 -8.360 1.00 89.81 172 ASN A C 1
ATOM 1345 O O . ASN A 1 172 ? 21.924 2.319 -7.506 1.00 89.81 172 ASN A O 1
ATOM 1349 N N . VAL A 1 173 ? 22.823 1.454 -9.376 1.00 89.12 173 VAL A N 1
ATOM 1350 C CA . VAL A 1 173 ? 21.841 0.361 -9.490 1.00 89.12 173 VAL A CA 1
ATOM 1351 C C . VAL A 1 173 ? 21.913 -0.548 -8.263 1.00 89.12 173 VAL A C 1
ATOM 1353 O O . VAL A 1 173 ? 22.952 -1.128 -7.941 1.00 89.12 173 VAL A O 1
ATOM 1356 N N . THR A 1 174 ? 20.786 -0.698 -7.568 1.00 91.50 174 THR A N 1
ATOM 1357 C CA . THR A 1 174 ? 20.695 -1.583 -6.404 1.00 91.50 174 THR A CA 1
ATOM 1358 C C . THR A 1 174 ? 20.593 -3.049 -6.830 1.00 91.50 174 THR A C 1
ATOM 1360 O O . THR A 1 174 ? 20.117 -3.372 -7.919 1.00 91.50 174 THR A O 1
ATOM 1363 N N . ARG A 1 175 ? 20.958 -3.982 -5.936 1.00 88.88 175 ARG A N 1
ATOM 1364 C CA . ARG A 1 175 ? 20.859 -5.433 -6.198 1.00 88.88 175 ARG A CA 1
ATOM 1365 C C . ARG A 1 175 ? 19.470 -5.855 -6.687 1.00 88.88 175 ARG A C 1
ATOM 1367 O O . ARG A 1 175 ? 19.356 -6.658 -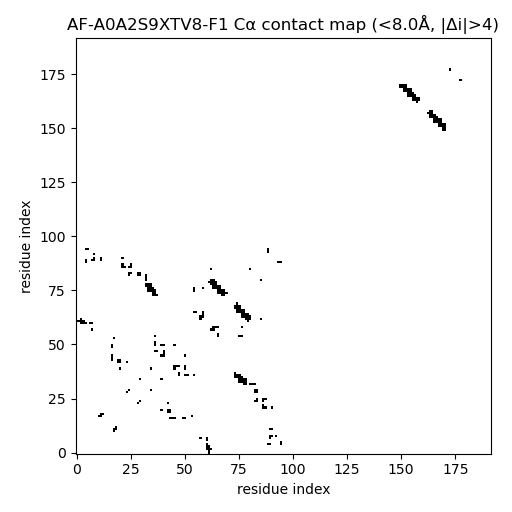7.603 1.00 88.88 175 ARG A O 1
ATOM 1374 N N . ARG A 1 176 ? 18.417 -5.298 -6.084 1.00 87.75 176 ARG A N 1
ATOM 1375 C CA . ARG A 1 176 ? 17.036 -5.631 -6.441 1.00 87.75 176 ARG A CA 1
ATOM 1376 C C . ARG A 1 176 ? 16.671 -5.133 -7.839 1.00 87.75 176 ARG A C 1
ATOM 1378 O O . ARG A 1 176 ? 15.992 -5.840 -8.571 1.00 87.75 176 ARG A O 1
ATOM 1385 N N . GLU A 1 177 ? 17.096 -3.927 -8.203 1.00 89.69 177 GLU A N 1
ATOM 1386 C CA . GLU A 1 177 ? 16.866 -3.382 -9.546 1.00 89.69 177 GLU A CA 1
ATOM 1387 C C . GLU A 1 177 ? 17.640 -4.173 -10.600 1.00 89.69 177 GLU A C 1
ATOM 1389 O O . GLU A 1 177 ? 17.086 -4.472 -11.653 1.00 89.69 177 GLU A O 1
ATOM 1394 N N . ALA A 1 178 ? 18.871 -4.592 -10.288 1.00 92.44 178 ALA A N 1
ATOM 1395 C CA . ALA A 1 178 ? 19.650 -5.477 -11.148 1.00 92.44 178 ALA A CA 1
ATOM 1396 C C . ALA A 1 178 ? 18.954 -6.833 -11.370 1.00 92.44 178 ALA A C 1
ATOM 1398 O O . ALA A 1 178 ? 18.907 -7.313 -12.499 1.00 92.44 178 ALA A O 1
ATOM 1399 N N . GLU A 1 179 ? 18.375 -7.434 -10.323 1.00 94.38 179 GLU A N 1
ATOM 1400 C CA . GLU A 1 179 ? 17.601 -8.682 -10.431 1.00 94.38 179 GLU A CA 1
ATOM 1401 C C . GLU A 1 179 ? 16.363 -8.505 -11.328 1.00 94.38 179 GLU A C 1
ATOM 1403 O O . GLU A 1 179 ? 16.136 -9.309 -12.230 1.00 94.38 179 GLU A O 1
ATOM 1408 N N . VAL A 1 180 ? 15.606 -7.417 -11.145 1.00 92.38 180 VAL A N 1
ATOM 1409 C CA . VAL A 1 180 ? 14.428 -7.111 -11.978 1.00 92.38 180 VAL A CA 1
ATOM 1410 C C . VAL A 1 180 ? 14.819 -6.862 -13.435 1.00 92.38 180 VAL A C 1
ATOM 1412 O O . VAL A 1 180 ? 14.163 -7.377 -14.340 1.00 92.38 180 VAL A O 1
ATOM 1415 N N . LEU A 1 181 ? 15.890 -6.102 -13.675 1.00 91.75 181 LEU A N 1
ATOM 1416 C CA . LEU A 1 181 ? 16.402 -5.845 -15.019 1.00 91.75 181 LEU A CA 1
ATOM 1417 C C . LEU A 1 181 ? 16.844 -7.147 -15.696 1.00 91.75 181 LEU A C 1
ATOM 1419 O O . LEU A 1 181 ? 16.516 -7.376 -16.859 1.00 91.75 181 LEU A O 1
ATOM 1423 N N . ALA A 1 182 ? 17.544 -8.019 -14.969 1.00 90.31 182 ALA A N 1
ATOM 1424 C CA . ALA A 1 182 ? 17.978 -9.313 -15.482 1.00 90.31 182 ALA A CA 1
ATOM 1425 C C . ALA A 1 182 ? 16.788 -10.198 -15.879 1.00 90.31 182 ALA A C 1
ATOM 1427 O O . ALA A 1 182 ? 16.798 -10.792 -16.957 1.00 90.31 182 ALA A O 1
ATOM 1428 N N . ASP A 1 183 ? 15.750 -10.263 -15.045 1.00 92.62 183 ASP A N 1
ATOM 1429 C CA . ASP A 1 183 ? 14.545 -11.033 -15.355 1.00 92.62 183 ASP A CA 1
ATOM 1430 C C . ASP A 1 183 ? 13.757 -10.436 -16.525 1.00 92.62 183 ASP A C 1
ATOM 1432 O O . ASP A 1 183 ? 13.230 -11.180 -17.354 1.00 92.62 183 ASP A O 1
ATOM 1436 N N . TRP A 1 184 ? 13.720 -9.108 -16.654 1.00 92.75 184 TRP A N 1
ATOM 1437 C CA . TRP A 1 184 ? 13.123 -8.457 -17.817 1.00 92.75 184 TRP A CA 1
ATOM 1438 C C . TRP A 1 184 ? 13.869 -8.810 -19.109 1.00 92.75 184 TRP A C 1
ATOM 1440 O O . TRP A 1 184 ? 13.234 -9.263 -20.059 1.00 92.75 184 TRP A O 1
ATOM 1450 N N . ILE A 1 185 ? 15.205 -8.707 -19.125 1.00 87.69 185 ILE A N 1
ATOM 1451 C CA . ILE A 1 185 ? 16.033 -9.061 -20.292 1.00 87.69 185 ILE A CA 1
ATOM 1452 C C . ILE A 1 185 ? 15.830 -10.529 -20.690 1.00 87.69 185 ILE A C 1
ATOM 1454 O O . ILE A 1 185 ? 15.727 -10.833 -21.875 1.00 87.69 185 ILE A O 1
ATOM 1458 N N . ARG A 1 186 ? 15.731 -11.447 -19.721 1.00 84.75 186 ARG A N 1
ATOM 1459 C CA . ARG A 1 186 ? 15.473 -12.876 -19.989 1.00 84.75 186 ARG A CA 1
ATOM 1460 C C . ARG A 1 186 ? 14.113 -13.139 -20.633 1.00 84.75 186 ARG A C 1
ATOM 1462 O O . ARG A 1 186 ? 13.977 -14.118 -21.359 1.00 84.75 186 ARG A O 1
ATOM 1469 N N . ASN A 1 187 ? 13.126 -12.293 -20.349 1.00 90.00 187 ASN A N 1
ATOM 1470 C CA . ASN A 1 187 ? 11.771 -12.415 -20.880 1.00 90.00 187 ASN A CA 1
ATOM 1471 C C . ASN A 1 187 ? 11.579 -11.684 -22.215 1.00 90.00 187 ASN A C 1
ATOM 1473 O O . ASN A 1 187 ? 10.508 -11.803 -22.817 1.00 90.00 187 ASN A O 1
ATOM 1477 N N . LEU A 1 188 ? 12.584 -10.944 -22.696 1.00 85.12 188 LEU A N 1
ATOM 1478 C CA . LEU A 1 188 ? 12.546 -10.388 -24.041 1.00 85.12 188 LEU A CA 1
ATOM 1479 C C . LEU A 1 188 ? 12.543 -11.538 -25.049 1.00 85.12 188 LEU A C 1
ATOM 1481 O O . LEU A 1 188 ? 13.508 -12.290 -25.183 1.00 85.12 188 LEU A O 1
ATOM 1485 N N . SER A 1 189 ? 11.427 -11.681 -25.759 1.00 74.56 189 SER A N 1
ATOM 1486 C CA . SER A 1 189 ? 11.360 -12.570 -26.910 1.00 74.56 189 SER A CA 1
ATOM 1487 C C . SER A 1 189 ? 12.105 -11.909 -28.059 1.00 74.56 189 SER A C 1
ATOM 1489 O O . SER A 1 189 ? 11.680 -10.875 -28.568 1.00 74.56 189 SER A O 1
ATOM 1491 N N . PHE A 1 190 ? 13.227 -12.498 -28.458 1.00 75.50 190 PHE A N 1
ATOM 1492 C CA . PHE A 1 190 ? 13.870 -12.147 -29.714 1.00 75.50 190 PHE A CA 1
ATOM 1493 C C . PHE A 1 190 ? 13.101 -12.870 -30.820 1.00 75.50 190 PHE A C 1
ATOM 1495 O O . PHE A 1 190 ? 13.227 -14.091 -30.959 1.00 75.50 190 PHE A O 1
ATOM 1502 N N . GLU A 1 191 ? 12.251 -12.141 -31.550 1.00 58.56 191 GLU A N 1
ATOM 1503 C CA . GLU A 1 191 ? 11.695 -12.657 -32.803 1.00 58.56 191 GLU A CA 1
ATOM 1504 C C . GLU A 1 191 ? 12.857 -13.062 -33.717 1.00 58.56 191 GLU A C 1
ATOM 1506 O O . GLU A 1 191 ? 13.886 -12.382 -33.786 1.00 58.56 191 GLU A O 1
ATOM 1511 N N . ARG A 1 192 ? 12.728 -14.255 -34.296 1.00 52.12 192 ARG A N 1
ATOM 1512 C CA . ARG A 1 192 ? 13.819 -15.019 -34.899 1.00 52.12 192 ARG A CA 1
ATOM 1513 C C . ARG A 1 192 ? 13.872 -14.846 -36.405 1.00 52.12 192 ARG A C 1
ATOM 1515 O O . ARG A 1 192 ? 12.780 -14.827 -37.012 1.00 52.12 192 ARG A O 1
#

Organism: NCBI:txid215803

Secondary structure (DSSP, 8-state):
----HHHHHHHHHH-HHHHHHHHHHHHT--GGGEEEHHHHHHHSS--HHHHHHHHHHHHHTTSEEEE---TTPPPEEEESS-HHHHHHHHHHT--SSS-------PPP--------------PPPP------S------------------EEEEEEEEETTEEEEEEEETT--HHHHHHHHHHHHH-----

Sequence (192 aa):
MPINYDMLHKLYTLRPTARELFGSIIQVGVDQGRTTVDQLIEASSATRRQAITLLRELEEAGCGEFKVGRKGHPSRLVWVGDPREIARRVVSGELPDQPTAEQPQQPEPEPHAPDSLEVIGAPEPAPELELPLDLPLELPQPPTTEHATREQIEHTYVLRPDFRVSVALPANVTRREAEVLADWIRNLSFER

Mean predicted aligned error: 19.48 Å

Foldseek 3Di:
DDQQLVLLLVCCVVDPLSVQVLVCCQVVNDPPQKDFLVNSVVSDVDDSVRSVVVLVSNVVSVQFDWDPDDDPDTTMTRGPDGSNVSSVCSVVVDDPDDDDDDDPDPDDDDDDDDDDDDDDDDDDDDPPPDDPPDDPPPPPDPPPPCPDPFDWDWDWDDPDPPDIDIDTHGPPQDPVNVVVVVVVVVPDDDDD

Solvent-accessible surface area (backbone atoms only — not comparable to full-atom values): 12313 Å² total; per-residue (Å²): 122,79,64,41,59,69,61,47,36,49,46,39,74,76,30,70,63,44,43,38,50,38,50,43,31,65,74,76,48,60,76,87,46,40,51,40,46,65,59,45,41,72,68,25,100,43,51,74,65,57,39,51,53,50,46,49,51,39,27,75,29,36,50,28,50,63,44,79,45,64,94,88,45,72,35,31,34,39,45,75,54,63,60,48,59,56,30,49,39,46,74,70,63,65,65,99,83,70,82,83,80,75,79,83,73,79,82,80,79,86,88,84,86,84,90,83,86,88,78,90,80,80,88,79,77,79,82,80,79,81,75,81,92,75,71,82,82,74,67,79,70,71,80,75,76,76,71,65,91,65,60,63,46,76,45,76,45,76,82,44,102,92,39,72,50,76,46,76,40,58,75,79,66,46,74,69,57,52,52,52,51,51,55,51,59,70,66,57,78,76,88,127